Protein AF-0000000083133578 (afdb_homodimer)

Organism: Piscirickettsia salmonis (NCBI:txid1238)

Radius of gyration: 20.46 Å; Cα contacts (8 Å, |Δi|>4): 490; chains: 2; bounding box: 45×65×44 Å

Secondary structure (DSSP, 8-state):
---S-SEEEEE--TTSS-HHHHHHHHHHHHHHHHHTT-EEEEEEEEPPSHHHHS----HHHHHHHHHHHHHHHHHHHHHHT--GGGEEEEES-HHHHHHHHHHHTT-SEEEEE---SSTT----HHHHHHHHH-SSEEEEE-TT--/---S-SEEEEE--TTSS-HHHHHHHHHHHHHHHHHTT-EEEEEEEEPPSHHHHS----HHHHHHHHHHHHHHHHHHHHHHT--GGGEEEEES-HHHHHHHHHHHTT-SEEEEE---SSTT----HHHHHHHHH-SSEEEEE-TT--

Solvent-accessible surface area (backbone atoms only — not comparable to full-atom values): 15724 Å² total; per-residue (Å²): 124,84,53,92,38,63,23,30,32,34,52,49,66,82,83,47,85,58,52,66,60,51,48,52,47,48,49,53,51,43,54,51,16,56,75,36,72,21,46,59,33,41,35,34,57,46,64,63,62,26,77,73,73,75,44,82,55,54,64,66,57,48,52,48,50,54,50,52,49,50,55,54,49,49,52,50,28,60,75,68,69,49,57,69,92,36,50,45,78,44,80,42,52,53,51,58,47,55,43,52,48,36,58,74,72,57,38,44,30,40,36,36,73,35,44,41,73,43,93,76,34,52,58,50,71,49,60,51,48,33,65,32,63,40,82,32,26,33,33,36,38,45,38,62,85,116,123,85,53,93,38,62,22,29,33,35,55,50,67,82,83,47,85,58,53,64,60,51,49,53,47,47,48,53,51,44,53,51,16,54,75,37,71,21,46,60,33,42,35,34,56,47,62,62,63,25,79,73,70,76,45,82,54,54,63,66,57,48,51,48,50,52,50,51,50,48,54,53,47,49,52,50,28,59,75,67,67,49,55,69,92,36,51,44,78,45,80,42,52,52,50,57,45,54,42,52,49,35,57,74,71,56,39,44,31,40,36,36,74,36,44,40,72,43,92,77,34,52,57,50,71,49,59,51,48,33,64,31,63,40,83,32,26,34,32,37,36,43,39,63,87,115

Foldseek 3Di:
DQQPWAEEEEEAEPVDPPLVLRLVQLLVSVVVCVVSVHHYAYEYEAEFPCVPPVDDGPPVVSVVSQVVVVVSQVVSCVVNVPDPVRYYYYYDDLLPCVQVVCVVVVGQEYEYEACCPPPVRDGDPSLVSCCVPHPHHYHYDDGPPD/DQQPWAEEEEEAEPVDPPLVLRLVQLLVSVVVCVVSVHHYAYEYEAEFPCVPPVDDGPPVVSVVSQVVVVVSQVVSCVVNVPDPVRYDYYYDDLLPVVQVVCVVVVGQEYEYEACCPPPVRDGDPSVVSCCVPHPHHYHYDDGPPD

InterPro domains:
  IPR006015 Universal stress protein A family [PIRSF006276] (4-142)
  IPR006016 UspA [PF00582] (5-141)
  IPR01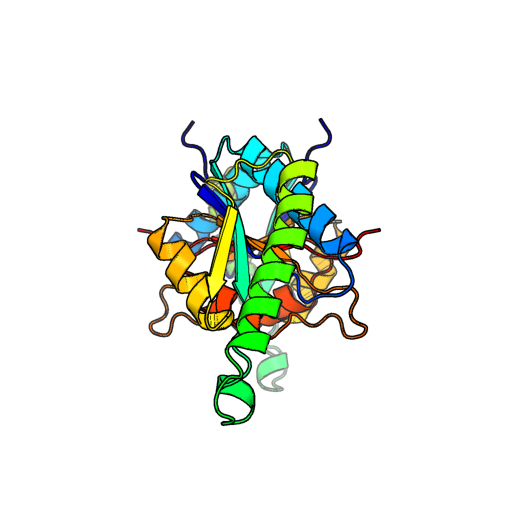4729 Rossmann-like alpha/beta/alpha sandwich fold [G3DSA:3.40.50.620] (4-143)

Sequence (292 aa):
MATKYQHVMFATDLNNKNSNIGIEAAQEAQDLANLFSAKFSLLHVVQPIASAYGYIGDYGLEKQLVQEAQIQMEKISKELNVNEENTYIIEGQPKEDIINFSKEVNVDLLVLQGHRHHFLGILGSTANTVINKAECDVMVLATGKKMATKYQHVMFATDLNNKNSNIGIEAAQEAQDLANLFSAKFSLLHVVQPIASAYGYIGDYGLEKQLVQEAQIQMEKISKELNVNEENTYIIEGQPKEDIINFSKEVNVDLLVLQGHRHHFLGILGSTANTVINKAECDVMVLATGKK

Structure (mmCIF, N/CA/C/O backbone):
data_AF-0000000083133578-model_v1
#
loop_
_entity.id
_entity.type
_entity.pdbx_description
1 polymer 'Universal stress protein'
#
loop_
_atom_site.group_PDB
_atom_site.id
_atom_site.type_symbol
_atom_site.label_atom_id
_atom_site.label_alt_id
_atom_site.label_comp_id
_atom_site.label_asym_id
_atom_site.label_entity_id
_atom_site.label_seq_id
_atom_site.pdbx_PDB_ins_code
_atom_site.Cartn_x
_atom_site.Cartn_y
_atom_site.Cartn_z
_atom_site.occupancy
_atom_site.B_iso_or_equiv
_atom_site.auth_seq_id
_atom_site.auth_comp_id
_atom_site.auth_asym_id
_atom_site.auth_atom_id
_atom_site.pdbx_PDB_model_num
ATOM 1 N N . MET A 1 1 ? -13.289 8.875 -17.875 1 37.06 1 MET A N 1
ATOM 2 C CA . MET A 1 1 ? -12.594 9.227 -16.641 1 37.06 1 MET A CA 1
ATOM 3 C C . MET A 1 1 ? -11.398 8.297 -16.406 1 37.06 1 MET A C 1
ATOM 5 O O . MET A 1 1 ? -11.539 7.074 -16.469 1 37.06 1 MET A O 1
ATOM 9 N N . ALA A 1 2 ? -10.305 8.695 -16.812 1 47.69 2 ALA A N 1
ATOM 10 C CA . ALA A 1 2 ? -9.133 7.816 -16.828 1 47.69 2 ALA A CA 1
ATOM 11 C C . ALA A 1 2 ? -9.023 7.047 -15.516 1 47.69 2 ALA A C 1
ATOM 13 O O . ALA A 1 2 ? -9.156 7.621 -14.43 1 47.69 2 ALA A O 1
ATOM 14 N N . THR A 1 3 ? -9.375 5.719 -15.625 1 62.28 3 THR A N 1
ATOM 15 C CA . THR A 1 3 ? -9.344 4.891 -14.422 1 62.28 3 THR A CA 1
ATOM 16 C C . THR A 1 3 ? -7.945 4.887 -13.812 1 62.28 3 THR A C 1
ATOM 18 O O . THR A 1 3 ? -6.949 5.027 -14.523 1 62.28 3 THR A O 1
ATOM 21 N N . LYS A 1 4 ? -7.906 5.105 -12.516 1 78.12 4 LYS A N 1
ATOM 22 C CA . LYS A 1 4 ? -6.613 5.258 -11.852 1 78.12 4 LYS A CA 1
ATOM 23 C C . LYS A 1 4 ? -5.703 4.066 -12.141 1 78.12 4 LYS A C 1
ATOM 25 O O . LYS A 1 4 ? -4.535 4.242 -12.492 1 78.12 4 LYS A O 1
ATOM 30 N N . TYR A 1 5 ? -6.352 2.822 -12.25 1 94.12 5 TYR A N 1
ATOM 31 C CA . TYR A 1 5 ? -5.562 1.61 -12.445 1 94.12 5 TYR A CA 1
ATOM 32 C C . TYR A 1 5 ? -6.109 0.784 -13.602 1 94.12 5 TYR A C 1
ATOM 34 O O . TYR A 1 5 ? -7.328 0.667 -13.773 1 94.12 5 TYR A O 1
ATOM 42 N N . GLN A 1 6 ? -5.223 0.202 -14.445 1 96.88 6 GLN A N 1
ATOM 43 C CA . GLN A 1 6 ? -5.602 -0.611 -15.602 1 96.88 6 GLN A CA 1
ATOM 44 C C . GLN A 1 6 ? -5.398 -2.098 -15.312 1 96.88 6 GLN A C 1
ATOM 46 O O . GLN A 1 6 ? -6.102 -2.943 -15.867 1 96.88 6 GLN A O 1
ATOM 51 N N . HIS A 1 7 ? -4.461 -2.398 -14.531 1 98.19 7 HIS A N 1
ATOM 52 C CA . HIS A 1 7 ? -4.141 -3.783 -14.203 1 98.19 7 HIS A CA 1
ATOM 53 C C . HIS A 1 7 ? -3.785 -3.934 -12.727 1 98.19 7 HIS A C 1
ATOM 55 O O . HIS A 1 7 ? -2.736 -3.459 -12.281 1 98.19 7 HIS A O 1
ATOM 61 N N . VAL A 1 8 ? -4.668 -4.598 -11.969 1 98.06 8 VAL A N 1
ATOM 62 C CA . VAL A 1 8 ? -4.477 -4.906 -10.555 1 98.06 8 VAL A CA 1
ATOM 63 C C . VAL A 1 8 ? -4.082 -6.371 -10.391 1 98.06 8 VAL A C 1
ATOM 65 O O . VAL A 1 8 ? -4.715 -7.258 -10.969 1 98.06 8 VAL A O 1
ATOM 68 N N . MET A 1 9 ? -3.035 -6.605 -9.648 1 98.62 9 MET A N 1
ATOM 69 C CA . MET A 1 9 ? -2.588 -7.973 -9.406 1 98.62 9 MET A CA 1
ATOM 70 C C . MET A 1 9 ? -2.494 -8.258 -7.914 1 98.62 9 MET A C 1
ATOM 72 O O . MET A 1 9 ? -1.998 -7.43 -7.148 1 98.62 9 MET A O 1
ATOM 76 N N . PHE A 1 10 ? -3.066 -9.328 -7.551 1 97.38 10 PHE A N 1
ATOM 77 C CA . PHE A 1 10 ? -2.9 -9.828 -6.191 1 97.38 10 PHE A CA 1
ATOM 78 C C . PHE A 1 10 ? -1.854 -10.938 -6.148 1 97.38 10 PHE A C 1
ATOM 80 O O . PHE A 1 10 ? -2.014 -11.977 -6.789 1 97.38 10 PHE A O 1
ATOM 87 N N . ALA A 1 11 ? -0.771 -10.656 -5.441 1 96.19 11 ALA A N 1
ATOM 88 C CA . ALA A 1 11 ? 0.239 -11.688 -5.215 1 96.19 11 ALA A CA 1
ATOM 89 C C . ALA A 1 11 ? -0.091 -12.516 -3.977 1 96.19 11 ALA A C 1
ATOM 91 O O . ALA A 1 11 ? 0.059 -12.039 -2.848 1 96.19 11 ALA A O 1
ATOM 92 N N . THR A 1 12 ? -0.451 -13.758 -4.176 1 89.62 12 THR A N 1
ATOM 93 C CA . THR A 1 12 ? -0.925 -14.633 -3.104 1 89.62 12 THR A CA 1
ATOM 94 C C . THR A 1 12 ? 0.192 -15.547 -2.619 1 89.62 12 THR A C 1
ATOM 96 O O . THR A 1 12 ? 1.086 -15.906 -3.389 1 89.62 12 THR A O 1
ATOM 99 N N . ASP A 1 13 ? 0.099 -15.812 -1.376 1 87.12 13 ASP A N 1
ATOM 100 C CA . ASP A 1 13 ? 0.964 -16.844 -0.806 1 87.12 13 ASP A CA 1
ATOM 101 C C . ASP A 1 13 ? 0.169 -18.094 -0.458 1 87.12 13 ASP A C 1
ATOM 103 O O . ASP A 1 13 ? -0.526 -18.141 0.559 1 87.12 13 ASP A O 1
ATOM 107 N N . LEU A 1 14 ? 0.319 -19.078 -1.232 1 86.06 14 LEU A N 1
ATOM 108 C CA . LEU A 1 14 ? -0.47 -20.297 -1.075 1 86.06 14 LEU A CA 1
ATOM 109 C C . LEU A 1 14 ? 0.182 -21.234 -0.073 1 86.06 14 LEU A C 1
ATOM 111 O O . LEU A 1 14 ? -0.406 -22.25 0.3 1 86.06 14 LEU A O 1
ATOM 115 N N . ASN A 1 15 ? 1.397 -20.812 0.29 1 75.12 15 ASN A N 1
ATOM 116 C CA . ASN A 1 15 ? 2.051 -21.641 1.301 1 75.12 15 ASN A CA 1
ATOM 117 C C . ASN A 1 15 ? 1.461 -21.391 2.688 1 75.12 15 ASN A C 1
ATOM 119 O O . ASN A 1 15 ? 1.693 -22.188 3.609 1 75.12 15 ASN A O 1
ATOM 123 N N . ASN A 1 16 ? 0.828 -20.25 2.74 1 63.41 16 ASN A N 1
ATOM 124 C CA . ASN A 1 16 ? 0.231 -19.922 4.031 1 63.41 16 ASN A CA 1
ATOM 125 C C . ASN A 1 16 ? -1.032 -20.734 4.289 1 63.41 16 ASN A C 1
ATOM 127 O O . ASN A 1 16 ? -1.873 -20.891 3.4 1 63.41 16 ASN A O 1
ATOM 131 N N . LYS A 1 17 ? -0.974 -21.5 5.449 1 59.5 17 LYS A N 1
ATOM 132 C CA . LYS A 1 17 ? -1.991 -22.5 5.793 1 59.5 17 LYS A CA 1
ATOM 133 C C . LYS A 1 17 ? -3.355 -21.844 5.984 1 59.5 17 LYS A C 1
ATOM 135 O O . LYS A 1 17 ? -4.379 -22.516 6.039 1 59.5 17 LYS A O 1
ATOM 140 N N . ASN A 1 18 ? -3.285 -20.5 6.18 1 62.94 18 ASN A N 1
ATOM 141 C CA . ASN A 1 18 ? -4.609 -19.922 6.367 1 62.94 18 ASN A CA 1
ATOM 142 C C . ASN A 1 18 ? -5.242 -19.516 5.039 1 62.94 18 ASN A C 1
ATOM 144 O O . ASN A 1 18 ? -5.285 -18.328 4.699 1 62.94 18 ASN A O 1
ATOM 148 N N . SER A 1 19 ? -5.695 -20.453 4.266 1 63.66 19 SER A N 1
ATOM 149 C CA . SER A 1 19 ? -6.254 -20.344 2.92 1 63.66 19 SER A CA 1
ATOM 150 C C . SER A 1 19 ? -7.426 -19.359 2.887 1 63.66 19 SER A C 1
ATOM 152 O O . SER A 1 19 ? -7.555 -18.562 1.951 1 63.66 19 SER A O 1
ATOM 154 N N . ASN A 1 20 ? -8.172 -19.344 3.996 1 71.62 20 ASN A N 1
ATOM 155 C CA . ASN A 1 20 ? -9.359 -18.484 4 1 71.62 20 ASN A CA 1
ATOM 156 C C . ASN A 1 20 ? -8.984 -17 3.996 1 71.62 20 ASN A C 1
ATOM 158 O O . ASN A 1 20 ? -9.617 -16.203 3.303 1 71.62 20 ASN A O 1
ATOM 162 N N . ILE A 1 21 ? -7.949 -16.719 4.664 1 71.19 21 ILE A N 1
ATOM 163 C CA . ILE A 1 21 ? -7.492 -15.344 4.723 1 71.19 21 ILE A CA 1
ATOM 164 C C . ILE A 1 21 ? -7 -14.906 3.344 1 71.19 21 ILE A C 1
ATOM 166 O O . ILE A 1 21 ? -7.262 -13.773 2.914 1 71.19 21 ILE A O 1
ATOM 170 N N . GLY A 1 22 ? -6.434 -15.836 2.686 1 81.81 22 GLY A N 1
ATOM 171 C CA . GLY A 1 22 ? -5.941 -15.555 1.348 1 81.81 22 GLY A CA 1
ATOM 172 C C . GLY A 1 22 ? -7.051 -15.297 0.345 1 81.81 22 GLY A C 1
ATOM 173 O O . GLY A 1 22 ? -6.961 -14.383 -0.472 1 81.81 22 GLY A O 1
ATOM 174 N N . ILE A 1 23 ? -8.109 -16.078 0.511 1 87.5 23 ILE A N 1
ATOM 175 C CA . ILE A 1 2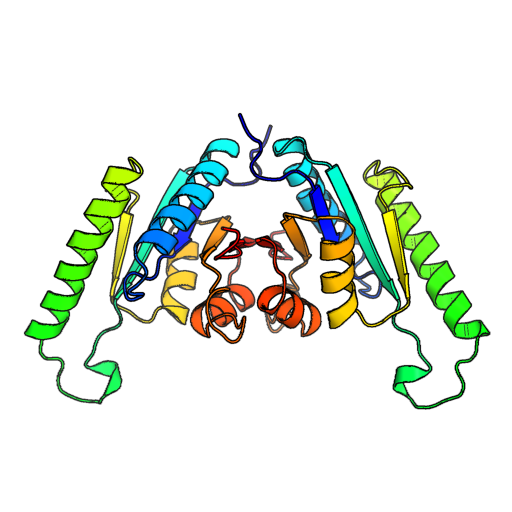3 ? -9.227 -15.938 -0.416 1 87.5 23 ILE A CA 1
ATOM 176 C C . ILE A 1 23 ? -9.953 -14.617 -0.161 1 87.5 23 ILE A C 1
ATOM 178 O O . ILE A 1 23 ? -10.312 -13.914 -1.104 1 87.5 23 ILE A O 1
ATOM 182 N N . GLU A 1 24 ? -10.148 -14.312 1.061 1 87.75 24 GLU A N 1
ATOM 183 C CA . GLU A 1 24 ? -10.797 -13.055 1.412 1 87.75 24 GLU A CA 1
ATOM 184 C C . GLU A 1 24 ? -10 -11.859 0.9 1 87.75 24 GLU A C 1
ATOM 186 O O . GLU A 1 24 ? -10.57 -10.906 0.37 1 87.75 24 GLU A O 1
ATOM 191 N N . ALA A 1 25 ? -8.727 -11.953 1.132 1 90.31 25 ALA A N 1
ATOM 192 C CA . ALA A 1 25 ? -7.859 -10.883 0.649 1 90.31 25 ALA A CA 1
ATOM 193 C C . ALA A 1 25 ? -7.914 -10.773 -0.873 1 90.31 25 ALA A C 1
ATOM 195 O O . ALA A 1 25 ? -7.965 -9.672 -1.422 1 90.31 25 ALA A O 1
ATOM 196 N N . ALA A 1 26 ? -7.93 -11.883 -1.523 1 93.12 26 ALA A N 1
ATOM 197 C CA . ALA A 1 26 ? -8.023 -11.898 -2.98 1 93.12 26 ALA A CA 1
ATOM 198 C C . ALA A 1 26 ? -9.352 -11.289 -3.447 1 93.12 26 ALA A C 1
ATOM 200 O O . ALA A 1 26 ? -9.391 -10.555 -4.434 1 93.12 26 ALA A O 1
ATOM 201 N N . GLN A 1 27 ? -10.359 -11.602 -2.738 1 93.62 27 GLN A N 1
ATOM 202 C CA . GLN A 1 27 ? -11.664 -11.031 -3.066 1 93.62 27 GLN A CA 1
ATOM 203 C C . GLN A 1 27 ? -11.656 -9.516 -2.914 1 93.62 27 GLN A C 1
ATOM 205 O O . GLN A 1 27 ? -12.195 -8.797 -3.762 1 93.62 27 GLN A O 1
ATOM 210 N N . GLU A 1 28 ? -11.086 -9.102 -1.865 1 92.25 28 GLU A N 1
ATOM 211 C CA . GLU A 1 28 ? -10.984 -7.656 -1.662 1 92.25 28 GLU A CA 1
ATOM 212 C C . GLU A 1 28 ? -10.211 -6.996 -2.803 1 92.25 28 GLU A C 1
ATOM 214 O O . GLU A 1 28 ? -10.617 -5.941 -3.297 1 92.25 28 GLU A O 1
ATOM 219 N N . ALA A 1 29 ? -9.172 -7.578 -3.176 1 94.81 29 ALA A N 1
ATOM 220 C CA . ALA A 1 29 ? -8.367 -7.062 -4.281 1 94.81 29 ALA A CA 1
ATOM 221 C C . ALA A 1 29 ? -9.164 -7.047 -5.582 1 94.81 29 ALA A C 1
ATOM 223 O O . ALA A 1 29 ? -9.086 -6.094 -6.359 1 94.81 29 ALA A O 1
ATOM 224 N N . GLN A 1 30 ? -9.922 -8.062 -5.781 1 96.12 30 GLN A N 1
ATOM 225 C CA . GLN A 1 30 ? -10.742 -8.133 -6.984 1 96.12 30 GLN A CA 1
ATOM 226 C C . GLN A 1 30 ? -11.82 -7.051 -6.973 1 96.12 30 GLN A C 1
ATOM 228 O O . GLN A 1 30 ? -12.094 -6.43 -8 1 96.12 30 GLN A O 1
ATOM 233 N N . ASP A 1 31 ? -12.422 -6.902 -5.848 1 93.94 31 ASP A N 1
ATOM 234 C CA . ASP A 1 31 ? -13.43 -5.855 -5.723 1 93.94 31 ASP A CA 1
ATOM 235 C C . ASP A 1 31 ? -12.844 -4.488 -6.07 1 93.94 31 ASP A C 1
ATOM 237 O O . ASP A 1 31 ? -13.5 -3.676 -6.727 1 93.94 31 ASP A O 1
ATOM 241 N N . LEU A 1 32 ? -11.664 -4.266 -5.672 1 93.5 32 LEU A N 1
ATOM 242 C CA . LEU A 1 32 ? -10.961 -3.031 -6 1 93.5 32 LEU A CA 1
ATOM 243 C C . LEU A 1 32 ? -10.75 -2.91 -7.508 1 93.5 32 LEU A C 1
ATOM 245 O O . LEU A 1 32 ? -11.023 -1.86 -8.094 1 93.5 32 LEU A O 1
ATOM 249 N N . ALA A 1 33 ? -10.289 -3.945 -8.094 1 95.12 33 ALA A N 1
ATOM 250 C CA . ALA A 1 33 ? -10.078 -3.955 -9.539 1 95.12 33 ALA A CA 1
ATOM 251 C C . ALA A 1 33 ? -11.375 -3.654 -10.281 1 95.12 33 ALA A C 1
ATOM 253 O O . ALA A 1 33 ? -11.375 -2.91 -11.266 1 95.12 33 ALA A O 1
ATOM 254 N N . ASN A 1 34 ? -12.43 -4.195 -9.797 1 93.88 34 ASN A N 1
ATOM 255 C CA . ASN A 1 34 ? -13.727 -3.965 -10.414 1 93.88 34 ASN A CA 1
ATOM 256 C C . ASN A 1 34 ? -14.141 -2.498 -10.328 1 93.88 34 ASN A C 1
ATOM 258 O O . ASN A 1 34 ? -14.688 -1.948 -11.281 1 93.88 34 ASN A O 1
ATOM 262 N N . LEU A 1 35 ? -13.875 -1.963 -9.242 1 90.5 35 LEU A N 1
ATOM 263 C CA . LEU A 1 35 ? -14.195 -0.551 -9.062 1 90.5 35 LEU A CA 1
ATOM 264 C C . LEU A 1 35 ? -13.453 0.31 -10.078 1 90.5 35 LEU A C 1
ATOM 266 O O . LEU A 1 35 ? -13.977 1.324 -10.539 1 90.5 35 LEU A O 1
ATOM 270 N N . PHE A 1 36 ? -12.234 -0.151 -10.43 1 92.5 36 PHE A N 1
ATOM 271 C CA . PHE A 1 36 ? -11.406 0.594 -11.367 1 92.5 36 PHE A CA 1
ATOM 272 C C . PHE A 1 36 ? -11.68 0.147 -12.797 1 92.5 36 PHE A C 1
ATOM 274 O O . PHE A 1 36 ? -11.07 0.661 -13.742 1 92.5 36 PHE A O 1
ATOM 281 N N . SER A 1 37 ? -12.586 -0.818 -12.898 1 94.38 37 SER A N 1
ATOM 282 C CA . SE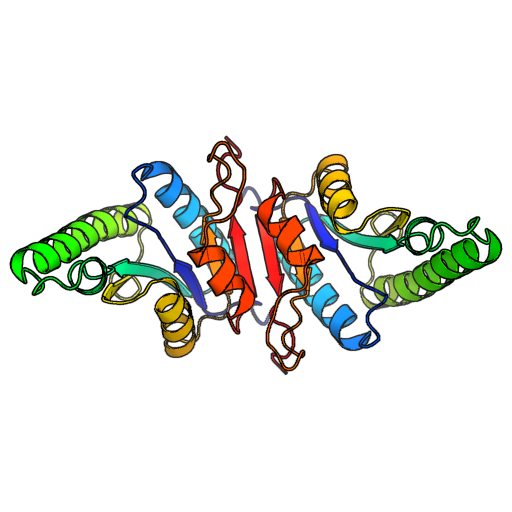R A 1 37 ? -12.766 -1.458 -14.203 1 94.38 37 SER A CA 1
ATOM 283 C C . SER A 1 37 ? -11.438 -1.937 -14.773 1 94.38 37 SER A C 1
ATOM 285 O O . SER A 1 37 ? -11.18 -1.791 -15.969 1 94.38 37 SER A O 1
ATOM 287 N N . ALA A 1 38 ? -10.625 -2.395 -13.898 1 96.56 38 ALA A N 1
ATOM 288 C CA . ALA A 1 38 ? -9.281 -2.838 -14.25 1 96.56 38 ALA A CA 1
ATOM 289 C C . ALA A 1 38 ? -9.242 -4.348 -14.469 1 96.56 38 ALA A C 1
ATOM 291 O O . ALA A 1 38 ? -10.078 -5.082 -13.938 1 96.56 38 ALA A O 1
ATOM 292 N N . LYS A 1 39 ? -8.258 -4.734 -15.273 1 97.81 39 LYS A N 1
ATOM 293 C CA . LYS A 1 39 ? -7.902 -6.152 -15.312 1 97.81 39 LYS A CA 1
ATOM 294 C C . LYS A 1 39 ? -7.445 -6.641 -13.938 1 97.81 39 LYS A C 1
ATOM 296 O O . LYS A 1 39 ? -6.719 -5.938 -13.234 1 97.81 39 LYS A O 1
ATOM 301 N N . PHE A 1 40 ? -7.969 -7.805 -13.562 1 98 40 PHE A N 1
ATOM 302 C CA . PHE A 1 40 ? -7.551 -8.398 -12.297 1 98 40 PHE A CA 1
ATOM 303 C C . PHE A 1 40 ? -6.797 -9.703 -12.539 1 98 40 PHE A C 1
ATOM 305 O O . PHE A 1 40 ? -7.258 -10.562 -13.289 1 98 40 PHE A O 1
ATOM 312 N N . SER A 1 41 ? -5.605 -9.859 -11.844 1 98.62 41 SER A N 1
ATOM 313 C CA . SER A 1 41 ? -4.805 -11.07 -11.977 1 98.62 41 SER A CA 1
ATOM 314 C C . SER A 1 41 ? -4.379 -11.609 -10.609 1 98.62 41 SER A C 1
ATOM 316 O O . SER A 1 41 ? -4.289 -10.852 -9.641 1 98.62 41 SER A O 1
ATOM 318 N N . LEU A 1 42 ? -4.148 -12.891 -10.586 1 98.06 42 LEU A N 1
ATOM 319 C CA . LEU A 1 42 ? -3.59 -13.594 -9.438 1 98.06 42 LEU A CA 1
ATOM 320 C C . LEU A 1 42 ? -2.186 -14.102 -9.742 1 98.06 42 LEU A C 1
ATOM 322 O O . LEU A 1 42 ? -1.927 -14.602 -10.836 1 98.06 42 LEU A O 1
ATOM 326 N N . LEU A 1 43 ? -1.314 -13.969 -8.758 1 97.94 43 LEU A N 1
ATOM 327 C CA . LEU A 1 43 ? 0.039 -14.492 -8.922 1 97.94 43 LEU A CA 1
ATOM 328 C C . LEU A 1 43 ? 0.475 -15.273 -7.688 1 97.94 43 LEU A C 1
ATOM 330 O O . LEU A 1 43 ? 0.243 -14.836 -6.559 1 97.94 43 LEU A O 1
ATOM 334 N N . HIS A 1 44 ? 0.991 -16.391 -7.91 1 96.69 44 HIS A N 1
ATOM 335 C CA . HIS A 1 44 ? 1.748 -17.125 -6.902 1 96.69 44 HIS A CA 1
ATOM 336 C C . HIS A 1 44 ? 3.117 -17.547 -7.434 1 96.69 44 HIS A C 1
ATOM 338 O O . HIS A 1 44 ? 3.238 -17.969 -8.586 1 96.69 44 HIS A O 1
ATOM 344 N N . VAL A 1 45 ? 4.129 -17.422 -6.621 1 96 45 VAL A N 1
ATOM 345 C CA . VAL A 1 45 ? 5.484 -17.828 -6.965 1 96 45 VAL A CA 1
ATOM 346 C C . VAL A 1 45 ? 5.871 -19.062 -6.148 1 96 45 VAL A C 1
ATOM 348 O O . VAL A 1 45 ? 5.84 -19.031 -4.914 1 96 45 VAL A O 1
ATOM 351 N N . VAL A 1 46 ? 6.184 -20.156 -6.793 1 93.62 46 VAL A N 1
ATOM 352 C CA . VAL A 1 46 ? 6.664 -21.375 -6.148 1 93.62 46 VAL A CA 1
ATOM 353 C C . VAL A 1 46 ? 8.188 -21.312 -6 1 93.62 46 VAL A C 1
ATOM 355 O O . VAL A 1 46 ? 8.906 -21.234 -6.992 1 93.62 46 VAL A O 1
ATOM 358 N N . GLN A 1 47 ? 8.594 -21.328 -4.801 1 88.44 47 GLN A N 1
ATOM 359 C CA . GLN A 1 47 ? 10.023 -21.312 -4.539 1 88.44 47 GLN A CA 1
ATOM 360 C C . GLN A 1 47 ? 10.617 -22.719 -4.621 1 88.44 47 GLN A C 1
ATOM 362 O O . GLN A 1 47 ? 10.195 -23.609 -3.891 1 88.44 47 GLN A O 1
ATOM 367 N N . PRO A 1 48 ? 11.57 -22.969 -5.488 1 81.25 48 PRO A N 1
ATOM 368 C CA . PRO A 1 48 ? 12.18 -24.297 -5.625 1 81.25 48 PRO A CA 1
ATOM 369 C C . PRO A 1 48 ? 12.945 -24.734 -4.375 1 81.25 48 PRO A C 1
ATOM 371 O O . PRO A 1 48 ? 13.484 -23.891 -3.656 1 81.25 48 PRO A O 1
ATOM 374 N N . ILE A 1 49 ? 12.859 -26.047 -3.938 1 70.62 49 ILE A N 1
ATOM 375 C CA . ILE A 1 49 ? 13.516 -26.641 -2.771 1 70.62 49 ILE A CA 1
ATOM 376 C C . ILE A 1 49 ? 15.031 -26.578 -2.943 1 70.62 49 ILE A C 1
ATOM 378 O O . ILE A 1 49 ? 15.758 -26.375 -1.971 1 70.62 49 ILE A O 1
ATOM 382 N N . ALA A 1 50 ? 15.492 -27.031 -4.176 1 60.16 50 ALA A N 1
ATOM 383 C CA . ALA A 1 50 ? 16.938 -27.172 -4.316 1 60.16 50 ALA A CA 1
ATOM 384 C C . ALA A 1 50 ? 17.656 -25.906 -3.85 1 60.16 50 ALA A C 1
ATOM 386 O O . ALA A 1 50 ? 18.766 -25.969 -3.314 1 60.16 50 ALA A O 1
ATOM 387 N N . SER A 1 51 ? 17.156 -24.891 -4.195 1 52.41 51 SER A N 1
ATOM 388 C CA . SER A 1 51 ? 17.891 -23.656 -3.898 1 52.41 51 SER A CA 1
ATOM 389 C C . SER A 1 51 ? 18 -23.438 -2.395 1 52.41 51 SER A C 1
ATOM 391 O O . SER A 1 51 ? 18.812 -22.609 -1.945 1 52.41 51 SER A O 1
ATOM 393 N N . ALA A 1 52 ? 17.109 -24.016 -1.621 1 47.78 52 ALA A N 1
ATOM 394 C CA . ALA A 1 52 ? 17.188 -23.703 -0.195 1 47.78 52 ALA A CA 1
ATOM 395 C C . ALA A 1 52 ? 18.344 -24.469 0.468 1 47.78 52 ALA A C 1
ATOM 397 O O . ALA A 1 52 ? 19.031 -23.922 1.341 1 47.78 52 ALA A O 1
ATOM 398 N N . TYR A 1 53 ? 18.484 -25.891 0.284 1 50.28 53 TYR A N 1
ATOM 399 C CA . TYR A 1 53 ? 19.484 -26.672 0.997 1 50.28 53 TYR A CA 1
ATOM 400 C C . TYR A 1 53 ? 20.547 -27.203 0.041 1 50.28 53 TYR A C 1
ATOM 402 O O . TYR A 1 53 ? 21.281 -28.141 0.365 1 50.28 53 TYR A O 1
ATOM 410 N N . GLY A 1 54 ? 20.875 -26.516 -1.102 1 50.78 54 GLY A N 1
ATOM 411 C CA . GLY A 1 54 ? 21.969 -27 -1.925 1 50.78 54 GLY A CA 1
ATOM 412 C C . GLY A 1 54 ? 21.703 -28.359 -2.535 1 50.78 54 GLY A C 1
ATOM 413 O O . GLY A 1 54 ? 22.625 -29.016 -3.035 1 50.78 54 GLY A O 1
ATOM 414 N N . TYR A 1 55 ? 20.688 -29.125 -2.098 1 52.66 55 TYR A N 1
ATOM 415 C CA . TYR A 1 55 ? 20.531 -30.5 -2.551 1 52.66 55 TYR A CA 1
ATOM 416 C C . TYR A 1 55 ? 19.953 -30.547 -3.959 1 52.66 55 TYR A C 1
ATOM 418 O O . TYR A 1 55 ? 19.25 -29.625 -4.383 1 52.66 55 TYR A O 1
ATOM 426 N N . ILE A 1 56 ? 20.484 -31.359 -4.82 1 52.28 56 ILE A N 1
ATOM 427 C CA . ILE A 1 56 ? 20 -31.766 -6.137 1 52.28 56 ILE A CA 1
ATOM 428 C C . ILE A 1 56 ? 18.484 -31.859 -6.129 1 52.28 56 ILE A C 1
ATOM 430 O O . ILE A 1 56 ? 17.906 -32.594 -5.324 1 52.28 56 ILE A O 1
ATOM 434 N N . GLY A 1 57 ? 17.812 -30.891 -6.543 1 55.44 57 GLY A N 1
ATOM 435 C CA . GLY A 1 57 ? 16.375 -30.688 -6.602 1 55.44 57 GLY A CA 1
ATOM 436 C C . GLY A 1 57 ? 15.617 -31.922 -7.02 1 55.44 57 GLY A C 1
ATOM 437 O O . GLY A 1 57 ? 16.016 -32.625 -7.961 1 55.44 57 GLY A O 1
ATOM 438 N N . ASP A 1 58 ? 15.109 -32.625 -6.027 1 61.72 58 ASP A N 1
ATOM 439 C CA . ASP A 1 58 ? 14.219 -33.719 -6.402 1 61.72 58 ASP A CA 1
ATOM 440 C C . ASP A 1 58 ? 13.102 -33.219 -7.32 1 61.72 58 ASP A C 1
ATOM 442 O O . ASP A 1 58 ? 12.195 -32.5 -6.879 1 61.72 58 ASP A O 1
ATOM 446 N N . TYR A 1 59 ? 13.344 -33.281 -8.625 1 66.56 59 TYR A N 1
ATOM 447 C CA . TYR A 1 59 ? 12.391 -32.938 -9.68 1 66.56 59 TYR A CA 1
ATOM 448 C C . TYR A 1 59 ? 10.977 -33.375 -9.289 1 66.56 59 TYR A C 1
ATOM 450 O O . TYR A 1 59 ? 10.008 -32.656 -9.57 1 66.56 59 TYR A O 1
ATOM 458 N N . GLY A 1 60 ? 11.016 -34.469 -8.539 1 74.81 60 GLY A N 1
ATOM 459 C CA . GLY A 1 60 ? 9.711 -34.969 -8.125 1 74.81 60 GLY A CA 1
ATOM 460 C C . GLY A 1 60 ? 9.039 -34.062 -7.094 1 74.81 60 GLY A C 1
ATOM 461 O O . GLY A 1 60 ? 7.844 -33.781 -7.191 1 74.81 60 GLY A O 1
ATOM 462 N N . LEU A 1 61 ? 9.805 -33.531 -6.25 1 80.81 61 LEU A N 1
ATOM 463 C CA . LEU A 1 61 ? 9.25 -32.719 -5.184 1 80.81 61 LEU A CA 1
ATOM 464 C C . LEU A 1 61 ? 8.812 -31.359 -5.727 1 80.81 61 LEU A C 1
ATOM 466 O O . LEU A 1 61 ? 7.758 -30.844 -5.348 1 80.81 61 LEU A O 1
ATOM 470 N N . GLU A 1 62 ? 9.594 -30.859 -6.629 1 82.25 62 GLU A N 1
ATOM 471 C CA . GLU A 1 62 ? 9.242 -29.578 -7.234 1 82.25 62 GLU A CA 1
ATOM 472 C C . GLU A 1 62 ? 7.957 -29.672 -8.047 1 82.25 62 GLU A C 1
ATOM 474 O O . GLU A 1 62 ? 7.105 -28.781 -7.984 1 82.25 62 GLU A O 1
ATOM 479 N N . LYS A 1 63 ? 7.91 -30.734 -8.766 1 86.81 63 LYS A N 1
ATOM 480 C CA . LYS A 1 63 ? 6.695 -30.969 -9.547 1 86.81 63 LYS A CA 1
ATOM 481 C C . LYS A 1 63 ? 5.473 -31.078 -8.633 1 86.81 63 LYS A C 1
ATOM 483 O O . LYS A 1 63 ? 4.395 -30.578 -8.969 1 86.81 63 LYS A O 1
ATOM 488 N N . GLN A 1 64 ? 5.727 -31.672 -7.559 1 88.69 64 GLN A N 1
ATOM 489 C CA . GLN A 1 64 ? 4.637 -31.828 -6.598 1 88.69 64 GLN A CA 1
ATOM 490 C C . GLN A 1 64 ? 4.211 -30.469 -6.031 1 88.69 64 GLN A C 1
ATOM 492 O O . GLN A 1 64 ? 3.02 -30.219 -5.852 1 88.69 64 GLN A O 1
ATOM 497 N N . LEU A 1 65 ? 5.141 -29.656 -5.781 1 88.44 65 LEU A N 1
ATOM 498 C CA . LEU A 1 65 ? 4.836 -28.344 -5.242 1 88.44 65 LEU A CA 1
ATOM 499 C C . LEU A 1 65 ? 4.051 -27.5 -6.246 1 88.44 65 LEU A C 1
ATOM 501 O O . LEU A 1 65 ? 3.09 -26.828 -5.879 1 88.44 65 LEU A O 1
ATOM 505 N N . VAL A 1 66 ? 4.453 -27.562 -7.457 1 92.06 66 VAL A N 1
ATOM 506 C CA . VAL A 1 66 ? 3.775 -26.828 -8.516 1 92.06 66 VAL A CA 1
ATOM 507 C C . VAL A 1 66 ? 2.355 -27.359 -8.695 1 92.06 66 VAL A C 1
ATOM 509 O O . VAL A 1 66 ? 1.408 -26.578 -8.836 1 92.06 66 VAL A O 1
ATOM 512 N N . GLN A 1 67 ? 2.221 -28.641 -8.648 1 93.25 67 GLN A N 1
ATOM 513 C CA . GLN A 1 67 ? 0.904 -29.25 -8.797 1 93.25 67 GLN A CA 1
ATOM 514 C C . GLN A 1 67 ? -0.023 -28.844 -7.652 1 93.25 67 GLN A C 1
ATOM 516 O O . GLN A 1 67 ? -1.2 -28.562 -7.875 1 93.25 67 GLN A O 1
ATOM 521 N N . GLU A 1 68 ? 0.485 -28.844 -6.516 1 91.81 68 GLU A N 1
ATOM 522 C CA . GLU A 1 68 ? -0.3 -28.422 -5.359 1 91.81 68 GLU A CA 1
ATOM 523 C C . GLU A 1 68 ? -0.734 -26.969 -5.488 1 91.81 68 GLU A C 1
ATOM 525 O O . GLU A 1 68 ? -1.88 -26.625 -5.188 1 91.81 68 GLU A O 1
ATOM 530 N N . ALA A 1 69 ? 0.192 -26.141 -5.926 1 93.31 69 ALA A N 1
ATOM 531 C CA . ALA A 1 69 ? -0.123 -24.734 -6.129 1 93.31 69 ALA A CA 1
ATOM 532 C C . ALA A 1 69 ? -1.213 -24.562 -7.184 1 93.31 69 ALA A C 1
ATOM 534 O O . ALA A 1 69 ? -2.109 -23.719 -7.031 1 93.31 69 ALA A O 1
ATOM 535 N N . GLN A 1 70 ? -1.15 -25.359 -8.219 1 94.56 70 GLN A N 1
ATOM 536 C CA . GLN A 1 70 ? -2.139 -25.297 -9.289 1 94.56 70 GLN A CA 1
ATOM 537 C C . GLN A 1 70 ? -3.533 -25.641 -8.773 1 94.56 70 GLN A C 1
ATOM 539 O O . GLN A 1 70 ? -4.504 -24.953 -9.086 1 94.56 70 GLN A O 1
ATOM 544 N N . ILE A 1 71 ? -3.578 -26.609 -7.953 1 93.56 71 ILE A N 1
ATOM 545 C 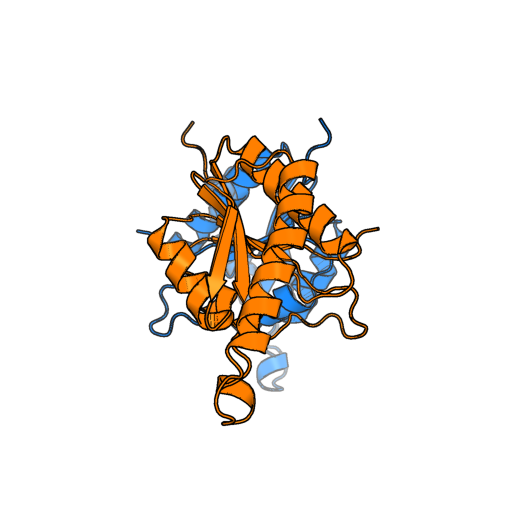CA . ILE A 1 71 ? -4.855 -27.062 -7.402 1 93.56 71 ILE A CA 1
ATOM 546 C C . ILE A 1 71 ? -5.441 -25.969 -6.516 1 93.56 71 ILE A C 1
ATOM 548 O O . ILE A 1 71 ? -6.621 -25.625 -6.637 1 93.56 71 ILE A O 1
ATOM 552 N N . GLN A 1 72 ? -4.637 -25.438 -5.684 1 92.5 72 GLN A N 1
ATOM 553 C CA . GLN A 1 72 ? -5.098 -24.391 -4.785 1 92.5 72 GLN A CA 1
ATOM 554 C C . GLN A 1 72 ? -5.516 -23.141 -5.559 1 92.5 72 GLN A C 1
ATOM 556 O O . GLN A 1 72 ? -6.547 -22.531 -5.266 1 92.5 72 GLN A O 1
ATOM 561 N N . MET A 1 73 ? -4.711 -22.75 -6.555 1 94.56 73 MET A N 1
ATOM 562 C CA . MET A 1 73 ? -5.008 -21.578 -7.355 1 94.56 73 MET A CA 1
ATOM 563 C C . MET A 1 73 ? -6.301 -21.75 -8.141 1 94.56 73 MET A C 1
ATOM 565 O O . MET A 1 73 ? -7.086 -20.812 -8.281 1 94.56 73 MET A O 1
ATOM 569 N N . GLU A 1 74 ? -6.492 -22.922 -8.609 1 93.88 74 GLU A N 1
ATOM 570 C CA . GLU A 1 74 ? -7.727 -23.219 -9.328 1 93.88 74 GLU A CA 1
ATOM 571 C C . GLU A 1 74 ? -8.945 -23.047 -8.43 1 93.88 74 GLU A C 1
ATOM 573 O O . GLU A 1 74 ? -9.969 -22.516 -8.859 1 93.88 74 GLU A O 1
ATOM 578 N N . LYS A 1 75 ? -8.844 -23.484 -7.262 1 92.25 75 LYS A N 1
ATOM 579 C CA . LYS A 1 75 ? -9.93 -23.312 -6.301 1 92.25 75 LYS A CA 1
ATOM 580 C C . LYS A 1 75 ? -10.234 -21.828 -6.074 1 92.25 75 LYS A C 1
ATOM 582 O O . LYS A 1 75 ? -11.398 -21.422 -6.109 1 92.25 75 LYS A O 1
ATOM 587 N N . ILE A 1 76 ? -9.227 -21.062 -5.859 1 92.81 76 ILE A N 1
ATOM 588 C CA . ILE A 1 76 ? -9.383 -19.625 -5.609 1 92.81 76 ILE A CA 1
ATOM 589 C C . ILE A 1 76 ? -9.977 -18.953 -6.844 1 92.81 76 ILE A C 1
ATOM 591 O O . ILE A 1 76 ? -10.906 -18.156 -6.734 1 92.81 76 ILE A O 1
ATOM 595 N N . SER A 1 77 ? -9.406 -19.266 -8 1 95.62 77 SER A N 1
ATOM 596 C CA . SER A 1 77 ? -9.844 -18.625 -9.242 1 95.62 77 SER A CA 1
ATOM 597 C C . SER A 1 77 ? -11.305 -18.953 -9.539 1 95.62 77 SER A C 1
ATOM 599 O O . SER A 1 77 ? -12.047 -18.109 -10.039 1 95.62 77 SER A O 1
ATOM 601 N N . LYS A 1 78 ? -11.711 -20.156 -9.242 1 95.25 78 LYS A N 1
ATOM 602 C CA . LYS A 1 78 ? -13.102 -20.547 -9.453 1 95.25 78 LYS A CA 1
ATOM 603 C C . LYS A 1 78 ? -14.023 -19.828 -8.484 1 95.25 78 LYS A C 1
ATOM 605 O O . LYS A 1 78 ? -15.086 -19.328 -8.883 1 95.25 78 LYS A O 1
ATOM 610 N N . GLU A 1 79 ? -13.594 -19.812 -7.285 1 94.12 79 GLU A N 1
ATOM 611 C CA . GLU A 1 79 ? -14.391 -19.141 -6.27 1 94.12 79 GLU A CA 1
ATOM 612 C C . GLU A 1 79 ? -14.586 -17.656 -6.609 1 94.12 79 GLU A C 1
ATOM 614 O O . GLU A 1 79 ? -15.664 -17.109 -6.387 1 94.12 79 GLU A O 1
ATOM 619 N N . LEU A 1 80 ? -13.609 -17.078 -7.176 1 96.19 80 LEU A N 1
ATOM 620 C CA . LEU A 1 80 ? -13.641 -15.648 -7.445 1 96.19 80 LEU A CA 1
ATOM 621 C C . LEU A 1 80 ? -14.016 -15.375 -8.898 1 96.19 80 LEU A C 1
ATOM 623 O O . LEU A 1 80 ? -14.133 -14.219 -9.312 1 96.19 80 LEU A O 1
ATOM 627 N N . ASN A 1 81 ? -14.172 -16.406 -9.672 1 97.12 81 ASN A N 1
ATOM 628 C CA . ASN A 1 81 ? -14.484 -16.297 -11.094 1 97.12 81 ASN A CA 1
ATOM 629 C C . ASN A 1 81 ? -13.414 -15.516 -11.844 1 97.12 81 ASN A C 1
ATOM 631 O O . ASN A 1 81 ? -13.734 -14.609 -12.625 1 97.12 81 ASN A O 1
ATOM 635 N N . VAL A 1 82 ? -12.188 -15.812 -11.523 1 97.62 82 VAL A N 1
ATOM 636 C CA . VAL A 1 82 ? -11.07 -15.227 -12.25 1 97.62 82 VAL A CA 1
ATOM 637 C C . VAL A 1 82 ? -10.695 -16.125 -13.43 1 97.62 82 VAL A C 1
ATOM 639 O O . VAL A 1 82 ? -10.492 -17.328 -13.258 1 97.62 82 VAL A O 1
ATOM 642 N N . ASN A 1 83 ? -10.57 -15.539 -14.57 1 96.25 83 ASN A N 1
ATOM 643 C CA . ASN A 1 83 ? -10.211 -16.297 -15.766 1 96.25 83 ASN A CA 1
ATOM 644 C C . ASN A 1 83 ? -8.828 -16.922 -15.633 1 96.25 83 ASN A C 1
ATOM 646 O O . ASN A 1 83 ? -7.91 -16.312 -15.094 1 96.25 83 ASN A O 1
ATOM 650 N N . GLU A 1 84 ? -8.664 -18.109 -16.219 1 94.25 84 GLU A N 1
ATOM 651 C CA . GLU A 1 84 ? -7.398 -18.844 -16.172 1 94.25 84 GLU A CA 1
ATOM 652 C C . GLU A 1 84 ? -6.266 -18.016 -16.781 1 94.25 84 GLU A C 1
ATOM 654 O O . GLU A 1 84 ? -5.121 -18.094 -16.328 1 94.25 84 GLU A O 1
ATOM 659 N N . GLU A 1 85 ? -6.586 -17.203 -17.766 1 96.56 85 GLU A N 1
ATOM 660 C CA . GLU A 1 85 ? -5.562 -16.406 -18.438 1 96.56 85 GLU A CA 1
ATOM 661 C C . GLU A 1 85 ? -5.023 -15.305 -17.531 1 96.56 85 GLU A C 1
ATOM 663 O O . GLU A 1 85 ? -3.984 -14.711 -17.812 1 96.56 85 GLU A O 1
ATOM 668 N N . ASN A 1 86 ? -5.73 -15.047 -16.469 1 98.12 86 ASN A N 1
ATOM 669 C CA . ASN A 1 86 ? -5.312 -14.016 -15.523 1 98.12 86 ASN A CA 1
ATOM 670 C C . ASN A 1 86 ? -4.797 -14.625 -14.219 1 98.12 86 ASN A C 1
ATOM 672 O O . ASN A 1 86 ? -4.684 -13.93 -13.211 1 98.12 86 ASN A O 1
ATOM 676 N N . THR A 1 87 ? -4.555 -15.906 -14.234 1 97.81 87 THR A N 1
ATOM 677 C CA . THR A 1 87 ? -4.023 -16.625 -13.086 1 97.81 87 THR A CA 1
ATOM 678 C C . THR A 1 87 ? -2.621 -17.156 -13.383 1 97.81 87 THR A C 1
ATOM 680 O O . THR A 1 87 ? -2.432 -17.938 -14.312 1 97.81 87 THR A O 1
ATOM 683 N N . TYR A 1 88 ? -1.681 -16.766 -12.547 1 98 88 TYR A N 1
ATOM 684 C CA . TYR A 1 88 ? -0.288 -17.078 -12.852 1 98 88 TYR A CA 1
ATOM 685 C C . TYR A 1 88 ? 0.362 -17.844 -11.695 1 98 88 TYR A C 1
ATOM 687 O O . TYR A 1 88 ? 0.187 -17.484 -10.531 1 98 88 TYR A O 1
ATOM 695 N N . ILE A 1 89 ? 1.039 -18.922 -12.031 1 96.81 89 ILE A N 1
ATOM 696 C CA . ILE A 1 89 ? 1.957 -19.625 -11.148 1 96.81 89 ILE A CA 1
ATOM 697 C C . ILE A 1 89 ? 3.34 -19.703 -11.789 1 96.81 89 ILE A C 1
ATOM 699 O O . ILE A 1 89 ? 3.502 -20.266 -12.875 1 96.81 89 ILE A O 1
ATOM 703 N N . ILE A 1 90 ? 4.266 -19.156 -11.148 1 96.31 90 ILE A N 1
ATOM 704 C CA . ILE A 1 90 ? 5.609 -19.188 -11.719 1 96.31 90 ILE A CA 1
ATOM 705 C C . ILE A 1 90 ? 6.594 -19.734 -10.695 1 96.31 90 ILE A C 1
ATOM 707 O O . ILE A 1 90 ? 6.332 -19.703 -9.484 1 96.31 90 ILE A O 1
ATOM 711 N N . GLU A 1 91 ? 7.68 -20.375 -11.195 1 94 91 GLU A N 1
ATOM 712 C CA . GLU A 1 91 ? 8.742 -20.891 -10.328 1 94 91 GLU A CA 1
ATOM 713 C C . GLU A 1 91 ? 9.875 -19.875 -10.195 1 94 91 GLU A C 1
ATOM 715 O O . GLU A 1 91 ? 10.328 -19.297 -11.188 1 94 91 GLU A O 1
ATOM 720 N N . GLY A 1 92 ? 10.219 -19.594 -8.969 1 94.62 92 GLY A N 1
ATOM 721 C CA . GLY A 1 92 ? 11.305 -18.656 -8.75 1 94.62 92 GLY A CA 1
ATOM 722 C C . GLY A 1 92 ? 11.391 -18.156 -7.32 1 94.62 92 GLY A C 1
ATOM 723 O O . GLY A 1 92 ? 11.148 -18.922 -6.383 1 94.62 92 GLY A O 1
ATOM 724 N N . GLN A 1 93 ? 11.953 -16.984 -7.137 1 94.12 93 GLN A N 1
ATOM 725 C CA . GLN A 1 93 ? 12.07 -16.312 -5.844 1 94.12 93 GLN A CA 1
ATOM 726 C C . GLN A 1 93 ? 10.984 -15.258 -5.668 1 94.12 93 GLN A C 1
ATOM 728 O O . GLN A 1 93 ? 10.969 -14.25 -6.379 1 94.12 93 GLN A O 1
ATOM 733 N N . PRO A 1 94 ? 10.156 -15.43 -4.691 1 93.88 94 PRO A N 1
ATOM 734 C CA . PRO A 1 94 ? 9.016 -14.531 -4.543 1 93.88 94 PRO A CA 1
ATOM 735 C C . PRO A 1 94 ? 9.422 -13.062 -4.484 1 93.88 94 PRO A C 1
ATOM 737 O O . PRO A 1 94 ? 8.859 -12.227 -5.203 1 93.88 94 PRO A O 1
ATOM 740 N N . LYS A 1 95 ? 10.461 -12.688 -3.74 1 92.75 95 LYS A N 1
ATOM 741 C CA . LYS A 1 95 ? 10.891 -11.305 -3.561 1 92.75 95 LYS A CA 1
ATOM 742 C C . LYS A 1 95 ? 11.219 -10.648 -4.902 1 92.75 95 LYS A C 1
ATOM 744 O O . LYS A 1 95 ? 10.82 -9.508 -5.152 1 92.75 95 LYS A O 1
ATOM 749 N N . GLU A 1 96 ? 11.844 -11.359 -5.754 1 94.94 96 GLU A N 1
ATOM 750 C CA . GLU A 1 96 ? 12.297 -10.828 -7.035 1 94.94 96 GLU A CA 1
ATOM 751 C C . GLU A 1 96 ? 11.242 -11.008 -8.117 1 94.94 96 GLU A C 1
ATOM 753 O O . GLU A 1 96 ? 10.984 -10.094 -8.898 1 94.94 96 GLU A O 1
ATOM 758 N N . ASP A 1 97 ? 10.609 -12.086 -8.094 1 97.19 97 ASP A N 1
ATOM 759 C CA . ASP A 1 97 ? 9.812 -12.453 -9.258 1 97.19 97 ASP A CA 1
ATOM 760 C C . ASP A 1 97 ? 8.438 -11.805 -9.211 1 97.19 97 ASP A C 1
ATOM 762 O O . ASP A 1 97 ? 7.816 -11.57 -10.258 1 97.19 97 ASP A O 1
ATOM 766 N N . ILE A 1 98 ? 7.957 -11.477 -8.031 1 97.75 98 ILE A N 1
ATOM 767 C CA . ILE A 1 98 ? 6.727 -10.695 -7.961 1 97.75 98 ILE A CA 1
ATOM 768 C C . ILE A 1 98 ? 6.934 -9.344 -8.633 1 97.75 98 ILE A C 1
ATOM 770 O O . ILE A 1 98 ? 6.102 -8.898 -9.43 1 97.75 98 ILE A O 1
ATOM 774 N N . ILE A 1 99 ? 8.062 -8.758 -8.344 1 96.06 99 ILE A N 1
ATOM 775 C CA . ILE A 1 99 ? 8.383 -7.441 -8.875 1 96.06 99 ILE A CA 1
ATOM 776 C C . ILE A 1 99 ? 8.594 -7.531 -10.391 1 96.06 99 ILE A C 1
ATOM 778 O O . ILE A 1 99 ? 7.98 -6.781 -11.148 1 96.06 99 ILE A O 1
ATOM 782 N N . ASN A 1 100 ? 9.398 -8.43 -10.812 1 97.5 100 ASN A N 1
ATOM 783 C CA . ASN A 1 100 ? 9.727 -8.57 -12.227 1 97.5 100 ASN A CA 1
ATOM 784 C C . ASN A 1 100 ? 8.492 -8.922 -13.055 1 97.5 100 ASN A C 1
ATOM 786 O O . ASN A 1 100 ? 8.289 -8.367 -14.141 1 97.5 100 ASN A O 1
ATOM 790 N N . PHE A 1 101 ? 7.727 -9.844 -12.555 1 98.12 101 PHE A N 1
ATOM 791 C CA . PHE A 1 101 ? 6.547 -10.266 -13.297 1 98.12 101 PHE A CA 1
ATOM 792 C C . PHE A 1 101 ? 5.523 -9.141 -13.375 1 98.12 101 PHE A C 1
ATOM 794 O O . PHE A 1 101 ? 4.879 -8.953 -14.414 1 98.12 101 PHE A O 1
ATOM 801 N N . SER A 1 102 ? 5.32 -8.406 -12.266 1 97.31 102 SER A N 1
ATOM 802 C CA . SER A 1 102 ? 4.41 -7.262 -12.281 1 97.31 102 SER A CA 1
ATOM 803 C C . SER A 1 102 ? 4.801 -6.258 -13.359 1 97.31 102 SER A C 1
ATOM 805 O O . SER A 1 102 ? 3.938 -5.707 -14.039 1 97.31 102 SER A O 1
ATOM 807 N N . LYS A 1 103 ? 6.086 -6.051 -13.5 1 95.94 103 LYS A N 1
ATOM 808 C CA . LYS A 1 103 ? 6.578 -5.16 -14.547 1 95.94 103 LYS A CA 1
ATOM 809 C C . LYS A 1 103 ? 6.297 -5.734 -15.93 1 95.94 103 LYS A C 1
ATOM 811 O O . LYS A 1 103 ? 5.824 -5.027 -16.812 1 95.94 103 LYS A O 1
ATOM 816 N N . GLU A 1 104 ? 6.605 -6.941 -16.062 1 97.56 104 GLU A N 1
ATOM 817 C CA . GLU A 1 104 ? 6.469 -7.625 -17.344 1 97.56 104 GLU A CA 1
ATOM 818 C C . GLU A 1 104 ? 5.039 -7.539 -17.859 1 97.56 104 GLU A C 1
ATOM 820 O O . GLU A 1 104 ? 4.82 -7.355 -19.062 1 97.56 104 GLU A O 1
ATOM 825 N N . VAL A 1 105 ? 4.051 -7.672 -16.969 1 97.62 105 VAL A N 1
ATOM 826 C CA . VAL A 1 105 ? 2.666 -7.723 -17.438 1 97.62 105 VAL A CA 1
ATOM 827 C C . VAL A 1 105 ? 1.987 -6.383 -17.172 1 97.62 105 VAL A C 1
ATOM 829 O O . VAL A 1 105 ? 0.757 -6.293 -17.156 1 97.62 105 VAL A O 1
ATOM 832 N N . ASN A 1 106 ? 2.75 -5.309 -16.812 1 97 106 ASN A N 1
ATOM 833 C CA . ASN A 1 106 ? 2.32 -3.918 -16.719 1 97 106 ASN A CA 1
ATOM 834 C C . ASN A 1 106 ? 1.279 -3.73 -15.609 1 97 106 ASN A C 1
ATOM 836 O O . ASN A 1 106 ? 0.245 -3.098 -15.828 1 97 106 ASN A O 1
ATOM 840 N N . VAL A 1 107 ? 1.562 -4.297 -14.508 1 97.62 107 VAL A N 1
ATOM 841 C CA . VAL A 1 107 ? 0.731 -4.055 -13.336 1 97.62 107 VAL A CA 1
ATOM 842 C C . VAL A 1 107 ? 0.92 -2.619 -12.852 1 97.62 107 VAL A C 1
ATOM 844 O O . VAL A 1 107 ? 2.051 -2.139 -12.742 1 97.62 107 VAL A O 1
ATOM 847 N N . ASP A 1 108 ? -0.178 -1.975 -12.641 1 95.81 108 ASP A N 1
ATOM 848 C CA . ASP A 1 108 ? -0.018 -0.611 -12.141 1 95.81 108 ASP A CA 1
ATOM 849 C C . ASP A 1 108 ? -0.512 -0.49 -10.703 1 95.81 108 ASP A C 1
ATOM 851 O O . ASP A 1 108 ? -0.246 0.509 -10.031 1 95.81 108 ASP A O 1
ATOM 855 N N . LEU A 1 109 ? -1.193 -1.536 -10.156 1 96.94 109 LEU A N 1
ATOM 856 C CA . LEU A 1 109 ? -1.461 -1.681 -8.727 1 96.94 109 LEU A CA 1
ATOM 857 C C . LEU A 1 109 ? -1.208 -3.113 -8.273 1 96.94 109 LEU A C 1
ATOM 859 O O . LEU A 1 109 ? -1.862 -4.047 -8.742 1 96.94 109 LEU A O 1
ATOM 863 N N . LEU A 1 110 ? -0.283 -3.25 -7.414 1 97.75 110 LEU A N 1
ATOM 864 C CA . LEU A 1 110 ? 0.035 -4.535 -6.801 1 97.75 110 LEU A CA 1
ATOM 865 C C . LEU A 1 110 ? -0.533 -4.625 -5.391 1 97.75 110 LEU A C 1
ATOM 867 O O . LEU A 1 110 ? -0.265 -3.76 -4.555 1 97.75 110 LEU A O 1
ATOM 871 N N . VAL A 1 111 ? -1.334 -5.656 -5.125 1 96.81 111 VAL A N 1
ATOM 872 C CA . VAL A 1 111 ? -1.981 -5.82 -3.828 1 96.81 111 VAL A CA 1
ATOM 873 C C . VAL A 1 111 ? -1.392 -7.031 -3.105 1 96.81 111 VAL A C 1
ATOM 875 O O . VAL A 1 111 ? -1.266 -8.109 -3.691 1 96.81 111 VAL A O 1
ATOM 878 N N . LEU A 1 112 ? -1.041 -6.824 -1.88 1 94.56 112 LEU A N 1
ATOM 879 C CA . LEU A 1 112 ? -0.468 -7.848 -1.013 1 94.56 112 LEU A CA 1
ATOM 880 C C . LEU A 1 112 ? -1.346 -8.078 0.214 1 94.56 112 LEU A C 1
ATOM 882 O O . LEU A 1 112 ? -2.068 -7.172 0.641 1 94.56 112 LEU A O 1
ATOM 886 N N . GLN A 1 113 ? -1.273 -9.273 0.641 1 89.12 113 GLN A N 1
ATOM 887 C CA . GLN A 1 113 ? -1.903 -9.562 1.926 1 89.12 113 GLN A CA 1
ATOM 888 C C . GLN A 1 113 ? -0.961 -9.242 3.084 1 89.12 113 GLN A C 1
ATOM 890 O O . GLN A 1 113 ? 0.184 -9.695 3.104 1 89.12 113 GLN A O 1
ATOM 895 N N . GLY A 1 114 ? -1.47 -8.328 3.91 1 82.06 114 GLY A N 1
ATOM 896 C CA . GLY A 1 114 ? -0.702 -8.117 5.125 1 82.06 114 GLY A CA 1
ATOM 897 C C . GLY A 1 114 ? -0.972 -9.156 6.195 1 82.06 114 GLY A C 1
ATOM 898 O O . GLY A 1 114 ? -1.835 -10.023 6.023 1 82.06 114 GLY A O 1
ATOM 899 N N . HIS A 1 115 ? -0.001 -9.633 7.078 1 62.12 115 HIS A N 1
ATOM 900 C CA . HIS A 1 115 ? -0.228 -10.664 8.086 1 62.12 115 HIS A CA 1
ATOM 901 C C . HIS A 1 115 ? -0.599 -10.039 9.43 1 62.12 115 HIS A C 1
ATOM 903 O O . HIS A 1 115 ? 0.239 -9.414 10.078 1 62.12 115 HIS A O 1
ATOM 909 N N . ARG A 1 116 ? -1.625 -9.336 9.531 1 54.28 116 ARG A N 1
ATOM 910 C CA . ARG A 1 116 ? -1.878 -8.898 10.898 1 54.28 116 ARG A CA 1
ATOM 911 C C . ARG A 1 116 ? -1.896 -10.078 11.859 1 54.28 116 ARG A C 1
ATOM 913 O O . ARG A 1 116 ? -1.865 -9.898 13.078 1 54.28 116 ARG A O 1
ATOM 920 N N . HIS A 1 117 ? -2.43 -11.211 11.406 1 47.06 117 HIS A N 1
ATOM 921 C CA . HIS A 1 117 ? -2.699 -12.133 12.5 1 47.06 117 HIS A CA 1
ATOM 922 C C . HIS A 1 117 ? -1.405 -12.625 13.141 1 47.06 117 HIS A C 1
ATOM 924 O O . HIS A 1 117 ? -1.429 -13.516 13.992 1 47.06 117 HIS A O 1
ATOM 930 N N . HIS A 1 118 ? -0.361 -12.344 12.453 1 46.84 118 HIS A N 1
ATOM 931 C CA . HIS A 1 118 ? 0.674 -12.938 13.289 1 46.84 118 HIS A CA 1
ATOM 932 C C . HIS A 1 118 ? 0.907 -12.117 14.555 1 46.84 118 HIS A C 1
ATOM 934 O O . HIS A 1 118 ? 0.616 -10.922 14.578 1 46.84 118 HIS A O 1
ATOM 940 N N . PHE A 1 119 ? 1.096 -12.867 15.5 1 46.41 119 PHE A N 1
ATOM 941 C CA . PHE A 1 119 ? 1.244 -12.414 16.875 1 46.41 119 PHE A CA 1
ATOM 942 C C . PHE A 1 119 ? 1.99 -11.086 16.938 1 46.41 119 PHE A C 1
ATOM 944 O O . PHE A 1 119 ? 1.65 -10.211 17.734 1 46.41 119 PHE A O 1
ATOM 951 N N . LEU A 1 120 ? 2.891 -10.938 15.836 1 53.22 120 LEU A N 1
ATOM 952 C CA . LEU A 1 120 ? 3.777 -9.812 16.109 1 53.22 120 LEU A CA 1
ATOM 953 C C . LEU A 1 120 ? 3.453 -8.625 15.211 1 53.22 120 LEU A C 1
ATOM 955 O O . LEU A 1 120 ? 4.074 -7.566 15.328 1 53.22 120 LEU A O 1
ATOM 959 N N . GLY A 1 121 ? 2.328 -8.75 14.328 1 60.41 121 GLY A N 1
ATOM 960 C CA . GLY A 1 121 ? 1.905 -7.59 13.562 1 60.41 121 GLY A CA 1
ATOM 961 C C . GLY A 1 121 ? 2.938 -7.133 12.547 1 60.41 121 GLY A C 1
ATOM 962 O O . GLY A 1 121 ? 3.031 -5.945 12.234 1 60.41 121 GLY A O 1
ATOM 963 N N . ILE A 1 122 ? 3.881 -8.078 12.094 1 66.44 122 ILE A N 1
ATOM 964 C CA . ILE A 1 122 ? 4.992 -7.676 11.242 1 66.44 122 ILE A CA 1
ATOM 965 C C . ILE A 1 122 ? 4.746 -8.164 9.812 1 66.44 122 ILE A C 1
ATOM 967 O O . ILE A 1 122 ? 4.242 -9.273 9.609 1 66.44 122 ILE A O 1
ATOM 971 N N . LEU A 1 123 ? 4.898 -7.27 8.922 1 78.81 123 LEU A N 1
ATOM 972 C CA . LEU A 1 123 ? 4.898 -7.605 7.504 1 78.81 123 LEU A CA 1
ATOM 973 C C . LEU A 1 123 ? 6.031 -8.562 7.172 1 78.81 123 LEU A C 1
ATOM 975 O O . LEU A 1 123 ? 7.133 -8.445 7.719 1 78.81 123 LEU A O 1
ATOM 979 N N . GLY A 1 124 ? 5.77 -9.57 6.457 1 82.56 124 GLY A N 1
ATOM 980 C CA . GLY A 1 124 ? 6.785 -10.523 6.039 1 82.56 124 GLY A CA 1
ATOM 981 C C . GLY A 1 124 ? 7.863 -9.898 5.172 1 82.56 124 GLY A C 1
ATOM 982 O O . GLY A 1 124 ? 7.664 -8.82 4.605 1 82.56 124 GLY A O 1
ATOM 983 N N . SER A 1 125 ? 8.953 -10.57 5.086 1 86.5 125 SER A N 1
ATOM 984 C CA . SER A 1 125 ? 10.125 -10.086 4.363 1 86.5 125 SER A CA 1
ATOM 985 C C . SER A 1 125 ? 9.828 -9.898 2.881 1 86.5 125 SER A C 1
ATOM 987 O O . SER A 1 125 ? 10.305 -8.945 2.258 1 86.5 125 SER A O 1
ATOM 989 N N . THR A 1 126 ? 9.055 -10.805 2.285 1 88.69 126 THR A N 1
ATOM 990 C CA . THR A 1 126 ? 8.703 -10.688 0.875 1 88.69 126 THR A CA 1
ATOM 991 C C . THR A 1 126 ? 7.891 -9.414 0.626 1 88.69 126 THR A C 1
ATOM 993 O O . THR A 1 126 ? 8.203 -8.641 -0.283 1 88.69 126 THR A O 1
ATOM 996 N N . ALA A 1 127 ? 6.902 -9.234 1.418 1 89.5 127 ALA A N 1
ATOM 997 C CA . ALA A 1 127 ? 6.074 -8.039 1.28 1 89.5 127 ALA A CA 1
ATOM 998 C C . ALA A 1 127 ? 6.91 -6.77 1.434 1 89.5 127 ALA A C 1
ATOM 1000 O O . ALA A 1 127 ? 6.754 -5.82 0.662 1 89.5 127 ALA A O 1
ATOM 1001 N N . ASN A 1 128 ? 7.777 -6.781 2.365 1 88.31 128 ASN A N 1
ATOM 1002 C CA . ASN A 1 128 ? 8.633 -5.621 2.592 1 88.31 128 ASN A CA 1
ATOM 1003 C C . ASN A 1 128 ? 9.508 -5.324 1.376 1 88.31 128 ASN A C 1
ATOM 1005 O O . ASN A 1 128 ? 9.602 -4.176 0.943 1 88.31 128 ASN A O 1
ATOM 1009 N N . THR A 1 129 ? 10.102 -6.301 0.862 1 90.19 129 THR A N 1
ATOM 1010 C CA . THR A 1 129 ? 10.945 -6.133 -0.313 1 90.19 129 THR A CA 1
ATOM 1011 C C . THR A 1 129 ? 10.133 -5.625 -1.499 1 90.19 129 THR A C 1
ATOM 1013 O O . THR A 1 129 ? 10.555 -4.703 -2.201 1 90.19 129 THR A O 1
ATOM 1016 N N . VAL A 1 130 ? 9.016 -6.145 -1.694 1 92.12 130 VAL A N 1
ATOM 1017 C CA . VAL A 1 130 ? 8.156 -5.773 -2.816 1 92.12 130 VAL A CA 1
ATOM 1018 C C . VAL A 1 130 ? 7.738 -4.312 -2.688 1 92.12 130 VAL A C 1
ATOM 1020 O O . VAL A 1 130 ? 7.816 -3.551 -3.654 1 92.12 130 VAL A O 1
ATOM 1023 N N . ILE A 1 131 ? 7.371 -3.928 -1.554 1 91.38 131 ILE A N 1
ATOM 1024 C CA . ILE A 1 131 ? 6.922 -2.559 -1.325 1 91.38 131 ILE A CA 1
ATOM 1025 C C . ILE A 1 131 ? 8.055 -1.586 -1.627 1 91.38 131 ILE A C 1
ATOM 1027 O O . ILE A 1 131 ? 7.836 -0.528 -2.221 1 91.38 131 ILE A O 1
ATOM 1031 N N . ASN A 1 132 ? 9.234 -1.959 -1.301 1 88.31 132 ASN A N 1
ATOM 1032 C CA . ASN A 1 132 ? 10.391 -1.078 -1.423 1 88.31 132 ASN A CA 1
ATOM 1033 C C . ASN A 1 132 ? 10.875 -0.982 -2.867 1 88.31 132 ASN A C 1
ATOM 1035 O O . ASN A 1 132 ? 11.414 0.045 -3.279 1 88.31 132 ASN A O 1
ATOM 1039 N N . LYS A 1 133 ? 10.539 -1.994 -3.648 1 89.12 133 LYS 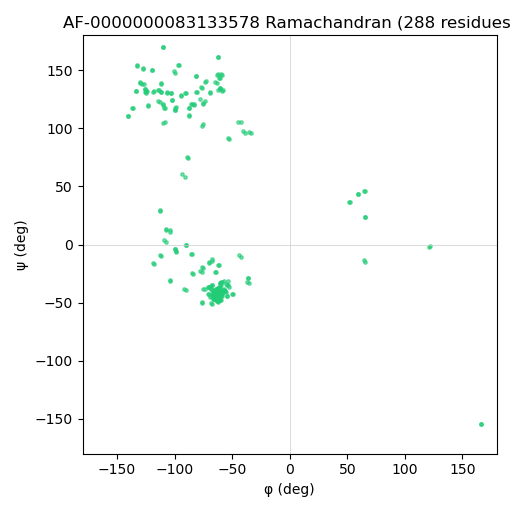A N 1
ATOM 1040 C CA . LYS A 1 133 ? 11.219 -2.061 -4.941 1 89.12 133 LYS A CA 1
ATOM 1041 C C . LYS A 1 133 ? 10.219 -1.966 -6.09 1 89.12 133 LYS A C 1
ATOM 1043 O O . LYS A 1 133 ? 10.602 -1.739 -7.238 1 89.12 133 LYS A O 1
ATOM 1048 N N . ALA A 1 134 ? 8.945 -2.184 -5.738 1 91.44 134 ALA A N 1
ATOM 1049 C CA . ALA A 1 134 ? 7.949 -2.143 -6.805 1 91.44 134 ALA A CA 1
ATOM 1050 C C . ALA A 1 134 ? 7.945 -0.783 -7.496 1 91.44 134 ALA A C 1
ATOM 1052 O O . ALA A 1 134 ? 8.117 0.252 -6.848 1 91.44 134 ALA A O 1
ATOM 1053 N N . GLU A 1 135 ? 7.668 -0.776 -8.781 1 89.19 135 GLU A N 1
ATOM 1054 C CA . GLU A 1 135 ? 7.621 0.457 -9.562 1 89.19 135 GLU A CA 1
ATOM 1055 C C . GLU A 1 135 ? 6.184 0.947 -9.734 1 89.19 135 GLU A C 1
ATOM 1057 O O . GLU A 1 135 ? 5.953 2.029 -10.281 1 89.19 135 GLU A O 1
ATOM 1062 N N . CYS A 1 136 ? 5.32 0.188 -9.32 1 93.56 136 CYS A N 1
ATOM 1063 C CA . CYS A 1 136 ? 3.906 0.544 -9.352 1 93.56 136 CYS A CA 1
ATOM 1064 C C . CYS A 1 136 ? 3.381 0.795 -7.941 1 93.56 136 CYS A C 1
ATOM 1066 O O . CYS A 1 136 ? 4.102 0.604 -6.961 1 93.56 136 CYS A O 1
ATOM 1068 N N . ASP A 1 137 ? 2.191 1.31 -7.859 1 94.88 137 ASP A N 1
ATOM 1069 C CA . ASP A 1 137 ? 1.562 1.455 -6.551 1 94.88 137 ASP A CA 1
ATOM 1070 C C . ASP A 1 137 ? 1.383 0.098 -5.875 1 94.88 137 ASP A C 1
ATOM 1072 O O . ASP A 1 137 ? 1.111 -0.903 -6.539 1 94.88 137 ASP A O 1
ATOM 1076 N N . VAL A 1 138 ? 1.559 0.067 -4.535 1 95.94 138 VAL A N 1
ATOM 1077 C CA . VAL A 1 138 ? 1.393 -1.166 -3.771 1 95.94 138 VAL A CA 1
ATOM 1078 C C . VAL A 1 138 ? 0.398 -0.941 -2.635 1 95.94 138 VAL A C 1
ATOM 1080 O O . VAL A 1 138 ? 0.465 0.073 -1.935 1 95.94 138 VAL A O 1
ATOM 1083 N N . MET A 1 139 ? -0.488 -1.855 -2.5 1 95.75 139 MET A N 1
ATOM 1084 C CA . MET A 1 139 ? -1.436 -1.843 -1.39 1 95.75 139 MET A CA 1
ATOM 1085 C C . MET A 1 139 ? -1.279 -3.09 -0.526 1 95.75 139 MET A C 1
ATOM 1087 O O . MET A 1 139 ? -1.188 -4.203 -1.047 1 95.75 139 MET A O 1
ATOM 1091 N N . VAL A 1 140 ? -1.207 -2.881 0.735 1 94.44 140 VAL A N 1
ATOM 1092 C CA . VAL A 1 140 ? -1.168 -3.963 1.712 1 94.44 140 VAL A CA 1
ATOM 1093 C C . VAL A 1 140 ? -2.492 -4.02 2.473 1 94.44 140 VAL A C 1
ATOM 1095 O O . VAL A 1 140 ? -2.873 -3.057 3.141 1 94.44 140 VAL A O 1
ATOM 1098 N N . LEU A 1 141 ? -3.148 -5.105 2.311 1 93.12 141 LEU A N 1
ATOM 1099 C CA . LEU A 1 141 ? -4.418 -5.297 3.004 1 93.12 141 LEU A CA 1
ATOM 1100 C C . LEU A 1 141 ? -4.188 -5.742 4.445 1 93.12 141 LEU A C 1
ATOM 1102 O O . LEU A 1 141 ? -3.377 -6.633 4.699 1 93.12 141 LEU A O 1
ATOM 1106 N N . ALA A 1 142 ? -4.891 -5.055 5.332 1 85.19 142 ALA A N 1
ATOM 1107 C CA . ALA A 1 142 ? -4.773 -5.391 6.746 1 85.19 142 ALA A CA 1
ATOM 1108 C C . ALA A 1 142 ? -5.555 -6.656 7.078 1 85.19 142 ALA A C 1
ATOM 1110 O O . ALA A 1 142 ? -6.676 -6.844 6.602 1 85.19 142 ALA A O 1
ATOM 1111 N N . THR A 1 143 ? -4.824 -7.766 7.199 1 63.19 143 THR A N 1
ATOM 1112 C CA . THR A 1 143 ? -5.473 -9.039 7.477 1 63.19 143 THR A CA 1
ATOM 1113 C C . THR A 1 143 ? -5.855 -9.148 8.953 1 63.19 143 THR A C 1
ATOM 1115 O O . THR A 1 143 ? -5.172 -8.594 9.812 1 63.19 143 THR A O 1
ATOM 1118 N N . GLY A 1 144 ? -7.254 -9.453 9.328 1 55.72 144 GLY A N 1
ATOM 1119 C CA . GLY A 1 144 ? -7.832 -9.75 10.633 1 55.72 144 GLY A CA 1
ATOM 1120 C C . GLY A 1 144 ? -8.938 -8.789 11.023 1 55.72 144 GLY A C 1
ATOM 1121 O O . GLY A 1 144 ? -9.281 -8.672 12.203 1 55.72 144 GLY A O 1
ATOM 1122 N N . LYS A 1 145 ? -9.125 -7.879 10.125 1 48.66 145 LYS A N 1
ATOM 1123 C CA . LYS A 1 145 ? -10.242 -7.039 10.539 1 48.66 145 LYS A CA 1
ATOM 1124 C C . LYS A 1 145 ? -11.398 -7.883 11.062 1 48.66 145 LYS A C 1
ATOM 1126 O O . LYS A 1 145 ? -12.43 -7.348 11.477 1 48.66 145 LYS A O 1
ATOM 1131 N N . LYS A 1 146 ? -11.477 -9.18 10.984 1 36.16 146 LYS A N 1
ATOM 1132 C CA . LYS A 1 146 ? -12.688 -9.82 11.5 1 36.16 146 LYS A CA 1
ATOM 1133 C C . LYS A 1 146 ? -12.625 -9.953 13.016 1 36.16 146 LYS A C 1
ATOM 1135 O O . LYS A 1 146 ? -11.555 -10.188 13.586 1 36.16 146 LYS A O 1
ATOM 1140 N N . MET B 1 1 ? -23.906 -0.612 -2.537 1 37.44 1 MET B N 1
ATOM 1141 C CA . MET B 1 1 ? -22.703 -1.42 -2.695 1 37.44 1 MET B CA 1
ATOM 1142 C C . MET B 1 1 ? -21.641 -1 -1.693 1 37.44 1 MET B C 1
ATOM 1144 O O . MET B 1 1 ? -21.328 0.186 -1.569 1 37.44 1 MET B O 1
ATOM 1148 N N . ALA B 1 2 ? -21.625 -1.631 -0.615 1 47.94 2 ALA B N 1
ATOM 1149 C CA . ALA B 1 2 ? -20.766 -1.2 0.491 1 47.94 2 ALA B CA 1
ATOM 1150 C C . ALA B 1 2 ? -19.391 -0.798 -0.008 1 47.94 2 ALA B C 1
ATOM 1152 O O . ALA B 1 2 ? -18.766 -1.517 -0.8 1 47.94 2 ALA B O 1
ATOM 1153 N N . THR B 1 3 ? -19.172 0.566 -0.029 1 62.22 3 THR B N 1
ATOM 1154 C CA . THR B 1 3 ? -17.891 1.066 -0.52 1 62.22 3 THR B CA 1
ATOM 1155 C C . THR B 1 3 ? -16.75 0.48 0.286 1 62.22 3 THR B C 1
ATOM 1157 O O . THR B 1 3 ? -16.906 0.168 1.469 1 62.22 3 THR B O 1
ATOM 1160 N N . LYS B 1 4 ? -15.758 0.003 -0.425 1 78.31 4 LYS B N 1
ATOM 1161 C CA . LYS B 1 4 ? -14.672 -0.715 0.235 1 78.31 4 LYS B CA 1
ATOM 1162 C C . LYS B 1 4 ? -14.062 0.121 1.358 1 78.31 4 LYS B C 1
ATOM 1164 O O . LYS B 1 4 ? -13.867 -0.372 2.473 1 78.31 4 LYS B O 1
ATOM 1169 N N . TYR B 1 5 ? -14.016 1.503 1.119 1 94.19 5 TYR B N 1
ATOM 1170 C CA . TYR B 1 5 ? -13.375 2.379 2.098 1 94.19 5 TYR B CA 1
ATOM 1171 C C . TYR B 1 5 ? -14.281 3.551 2.451 1 94.19 5 TYR B C 1
ATOM 1173 O O . TYR B 1 5 ? -14.953 4.113 1.581 1 94.19 5 TYR B O 1
ATOM 1181 N N . GLN B 1 6 ? -14.344 3.945 3.746 1 96.94 6 GLN B N 1
ATOM 1182 C CA . GLN B 1 6 ? -15.172 5.043 4.23 1 96.94 6 GLN B CA 1
ATOM 1183 C C . GLN B 1 6 ? -14.328 6.281 4.523 1 96.94 6 GLN B C 1
ATOM 1185 O O . GLN B 1 6 ? -14.82 7.41 4.438 1 96.94 6 GLN B O 1
ATOM 1190 N N . HIS B 1 7 ? -13.148 6.074 4.902 1 98.25 7 HIS B N 1
ATOM 1191 C CA . HIS B 1 7 ? -12.25 7.172 5.246 1 98.25 7 HIS B CA 1
ATOM 1192 C C . HIS B 1 7 ? -10.836 6.906 4.746 1 98.25 7 HIS B C 1
ATOM 1194 O O . HIS B 1 7 ? -10.148 6.023 5.258 1 98.25 7 HIS B O 1
ATOM 1200 N N . VAL B 1 8 ? -10.414 7.68 3.742 1 98.12 8 VAL B N 1
ATOM 1201 C CA . VAL B 1 8 ? -9.078 7.629 3.17 1 98.12 8 VAL B CA 1
ATOM 1202 C C . VAL B 1 8 ? -8.25 8.805 3.68 1 98.12 8 VAL B C 1
ATOM 1204 O O . VAL B 1 8 ? -8.711 9.953 3.658 1 98.12 8 VAL B O 1
ATOM 1207 N N . MET B 1 9 ? -7.07 8.531 4.152 1 98.62 9 MET B N 1
ATOM 1208 C CA . MET B 1 9 ? -6.188 9.586 4.641 1 98.62 9 MET B CA 1
ATOM 1209 C C . MET B 1 9 ? -4.832 9.523 3.939 1 98.62 9 MET B C 1
ATOM 1211 O O . MET B 1 9 ? -4.266 8.445 3.758 1 98.62 9 MET B O 1
ATOM 1215 N N . PHE B 1 10 ? -4.438 10.641 3.484 1 97.38 10 PHE B N 1
ATOM 1216 C CA . PHE B 1 10 ? -3.086 10.781 2.961 1 97.38 10 PHE B CA 1
ATOM 1217 C C . PHE B 1 10 ? -2.17 11.422 3.996 1 97.38 10 PHE B C 1
ATOM 1219 O O . PHE B 1 10 ? -2.404 12.555 4.422 1 97.38 10 PHE B O 1
ATOM 1226 N N . ALA B 1 11 ? -1.188 10.656 4.426 1 96.12 11 ALA B N 1
ATOM 1227 C CA . ALA B 1 11 ? -0.172 11.203 5.32 1 96.12 11 ALA B CA 1
ATOM 1228 C C . ALA B 1 11 ? 0.972 11.836 4.527 1 96.12 11 ALA B C 1
ATOM 1230 O O . ALA B 1 11 ? 1.783 11.125 3.93 1 96.12 11 ALA B O 1
ATOM 1231 N N . THR B 1 12 ? 1.088 13.141 4.598 1 89.31 12 THR B N 1
ATOM 1232 C CA . THR B 1 12 ? 2.039 13.891 3.785 1 89.31 12 THR B CA 1
ATOM 1233 C C . THR B 1 12 ? 3.277 14.25 4.602 1 89.31 12 THR B C 1
ATOM 1235 O O . THR B 1 12 ? 3.199 14.406 5.82 1 89.31 12 THR B O 1
ATOM 1238 N N . ASP B 1 13 ? 4.332 14.312 3.881 1 87.06 13 ASP B N 1
ATOM 1239 C CA . ASP B 1 13 ? 5.559 14.852 4.461 1 87.06 13 ASP B CA 1
ATOM 1240 C C . ASP B 1 13 ? 5.895 16.203 3.857 1 87.06 13 ASP B C 1
ATOM 1242 O O . ASP B 1 13 ? 6.41 16.281 2.74 1 87.06 13 ASP B O 1
ATOM 1246 N N . LEU B 1 14 ? 5.652 17.203 4.59 1 85.75 14 LEU B N 1
ATOM 1247 C CA . LEU B 1 14 ? 5.824 18.562 4.086 1 85.75 14 LEU B CA 1
ATOM 1248 C C . LEU B 1 14 ? 7.27 19.016 4.234 1 85.75 14 LEU B C 1
ATOM 1250 O O . LEU B 1 14 ? 7.641 20.094 3.738 1 85.75 14 LEU B O 1
ATOM 1254 N N . ASN B 1 15 ? 8 18.156 4.934 1 75.06 15 ASN B N 1
ATOM 1255 C CA . ASN B 1 15 ? 9.414 18.5 5.059 1 75.06 15 ASN B CA 1
ATOM 1256 C C . ASN B 1 15 ? 10.172 18.219 3.766 1 75.06 15 ASN B C 1
ATOM 1258 O O . ASN B 1 15 ? 11.297 18.688 3.588 1 75.06 15 ASN B O 1
ATOM 1262 N N . ASN B 1 16 ? 9.516 17.375 3.018 1 63.41 16 ASN B N 1
ATOM 1263 C CA . ASN B 1 16 ? 10.164 17.031 1.758 1 63.41 16 ASN B CA 1
ATOM 1264 C C . ASN B 1 16 ? 10.039 18.156 0.736 1 63.41 16 ASN B C 1
ATOM 1266 O O . ASN B 1 16 ? 8.969 18.75 0.594 1 63.41 16 ASN B O 1
ATOM 1270 N N . LYS B 1 17 ? 11.281 18.641 0.285 1 59.03 17 LYS B N 1
ATOM 1271 C CA . LYS B 1 17 ? 11.422 19.844 -0.543 1 59.03 17 LYS B CA 1
ATOM 1272 C C . LYS B 1 17 ? 10.695 19.672 -1.874 1 59.03 17 LYS B C 1
ATOM 1274 O O . LYS B 1 17 ? 10.484 20.641 -2.602 1 59.03 17 LYS B O 1
ATOM 1279 N N . ASN B 1 18 ? 10.414 18.375 -2.174 1 62.91 18 ASN B N 1
ATOM 1280 C CA . ASN B 1 18 ? 9.742 18.266 -3.465 1 62.91 18 ASN B CA 1
ATOM 1281 C C . ASN B 1 18 ? 8.227 18.359 -3.316 1 62.91 18 ASN B C 1
ATOM 1283 O O . ASN B 1 18 ? 7.527 17.359 -3.406 1 62.91 18 ASN B O 1
ATOM 1287 N N . SER B 1 19 ? 7.711 19.531 -3.084 1 63.09 19 SER B N 1
ATOM 1288 C CA . SER B 1 19 ? 6.316 19.859 -2.812 1 63.09 19 SER B CA 1
ATOM 1289 C C . SER B 1 19 ? 5.402 19.391 -3.934 1 63.09 19 SER B C 1
ATOM 1291 O O . SER B 1 19 ? 4.309 18.875 -3.676 1 63.09 19 SER B O 1
ATOM 1293 N N . ASN B 1 20 ? 5.945 19.391 -5.152 1 70.94 20 ASN B N 1
ATOM 1294 C CA . ASN B 1 20 ? 5.102 19.016 -6.281 1 70.94 20 ASN B CA 1
ATOM 1295 C C . ASN B 1 20 ? 4.766 17.531 -6.258 1 70.94 20 ASN B C 1
ATOM 1297 O O . ASN B 1 20 ? 3.629 17.141 -6.539 1 70.94 20 ASN B O 1
ATOM 1301 N N . ILE B 1 21 ? 5.703 16.797 -5.844 1 70.75 21 ILE B N 1
ATOM 1302 C CA . ILE B 1 21 ? 5.492 15.359 -5.766 1 70.75 21 ILE B CA 1
ATOM 1303 C C . ILE B 1 21 ? 4.457 15.047 -4.688 1 70.75 21 ILE B C 1
ATOM 1305 O O . ILE B 1 21 ? 3.596 14.18 -4.875 1 70.75 21 ILE B O 1
ATOM 1309 N N . GLY B 1 22 ? 4.512 15.836 -3.68 1 81.69 22 GLY B N 1
ATOM 1310 C CA . GLY B 1 22 ? 3.559 15.656 -2.596 1 81.69 22 GLY B CA 1
ATOM 1311 C C . GLY B 1 22 ? 2.135 15.992 -2.986 1 81.69 22 GLY B C 1
ATOM 1312 O O . GLY B 1 22 ? 1.197 15.273 -2.633 1 81.69 22 GLY B O 1
ATOM 1313 N N . ILE B 1 23 ? 2.033 17.047 -3.789 1 87.38 23 ILE B N 1
ATOM 1314 C CA . ILE B 1 23 ? 0.706 17.484 -4.211 1 87.38 23 ILE B CA 1
ATOM 1315 C C . ILE B 1 23 ? 0.115 16.469 -5.184 1 87.38 23 ILE B C 1
ATOM 1317 O O . ILE B 1 23 ? -1.065 16.125 -5.09 1 87.38 23 ILE B O 1
ATOM 1321 N N . GLU B 1 24 ? 0.908 16.016 -6.074 1 87.75 24 GLU B N 1
ATOM 1322 C CA . GLU B 1 24 ? 0.45 15.023 -7.035 1 87.75 24 GLU B CA 1
ATOM 1323 C C . GLU B 1 24 ? 0.002 13.742 -6.332 1 87.75 24 GLU B C 1
ATOM 1325 O O . GLU B 1 24 ? -1.028 13.164 -6.68 1 87.75 24 GLU B O 1
ATOM 1330 N N . ALA B 1 25 ? 0.822 13.352 -5.418 1 90.31 25 ALA B N 1
ATOM 1331 C CA . ALA B 1 25 ? 0.472 12.156 -4.652 1 90.31 25 ALA B CA 1
ATOM 1332 C C . ALA B 1 25 ? -0.825 12.367 -3.877 1 90.31 25 ALA B C 1
ATOM 1334 O O . ALA B 1 25 ? -1.676 11.469 -3.826 1 90.31 25 ALA B O 1
ATOM 1335 N N . ALA B 1 26 ? -0.973 13.508 -3.309 1 93.12 26 ALA B N 1
ATOM 1336 C CA . ALA B 1 26 ? -2.195 13.828 -2.578 1 93.12 26 ALA B CA 1
ATOM 1337 C C . ALA B 1 26 ? -3.408 13.82 -3.506 1 93.12 26 ALA B C 1
ATOM 1339 O O . ALA B 1 26 ? -4.48 13.344 -3.131 1 93.12 26 ALA B O 1
ATOM 1340 N N . GLN B 1 27 ? -3.207 14.312 -4.652 1 93.62 27 GLN B N 1
ATOM 1341 C CA . GLN B 1 27 ? -4.285 14.305 -5.633 1 93.62 27 GLN B CA 1
ATOM 1342 C C . GLN B 1 27 ? -4.688 12.883 -6 1 93.62 27 GLN B C 1
ATOM 1344 O O . GLN B 1 27 ? -5.875 12.57 -6.102 1 93.62 27 GLN B O 1
ATOM 1349 N N . GLU B 1 28 ? -3.715 12.102 -6.207 1 92.31 28 GLU B N 1
ATOM 1350 C CA . GLU B 1 28 ? -4 10.703 -6.508 1 92.31 28 GLU B CA 1
ATOM 1351 C C . GLU B 1 28 ? -4.789 10.047 -5.379 1 92.31 28 GLU B C 1
ATOM 1353 O O . GLU B 1 28 ? -5.75 9.312 -5.629 1 92.31 28 GLU B O 1
ATOM 1358 N N . ALA B 1 29 ? -4.395 10.289 -4.207 1 94.81 29 ALA B N 1
ATOM 1359 C CA . ALA B 1 29 ? -5.09 9.75 -3.039 1 94.81 29 ALA B CA 1
ATOM 1360 C C . ALA B 1 29 ? -6.523 10.266 -2.969 1 94.81 29 ALA B C 1
ATOM 1362 O O . ALA B 1 29 ? -7.445 9.508 -2.648 1 94.81 29 ALA B O 1
ATOM 1363 N N . GLN B 1 30 ? -6.691 11.5 -3.273 1 96.06 30 GLN B N 1
ATOM 1364 C CA . GLN B 1 30 ? -8.031 12.078 -3.262 1 96.06 30 GLN B CA 1
ATOM 1365 C C . GLN B 1 30 ? -8.906 11.453 -4.344 1 96.06 30 GLN B C 1
ATOM 1367 O O . GLN B 1 30 ? -10.086 11.18 -4.113 1 96.06 30 GLN B O 1
ATOM 1372 N N . ASP B 1 31 ? -8.328 11.305 -5.496 1 94 31 ASP B N 1
ATOM 1373 C CA . ASP B 1 31 ? -9.07 10.664 -6.578 1 94 31 ASP B CA 1
ATOM 1374 C C . ASP B 1 31 ? -9.547 9.273 -6.172 1 94 31 ASP B C 1
ATOM 1376 O O . ASP B 1 31 ? -10.672 8.875 -6.488 1 94 31 ASP B O 1
ATOM 1380 N N . LEU B 1 32 ? -8.75 8.578 -5.469 1 93.56 32 LEU B N 1
ATOM 1381 C CA . LEU B 1 32 ? -9.117 7.266 -4.949 1 93.56 32 LEU B CA 1
ATOM 1382 C C . LEU B 1 32 ? -10.281 7.375 -3.969 1 93.56 32 LEU B C 1
ATOM 1384 O O . LEU B 1 32 ? -11.242 6.613 -4.059 1 93.56 32 LEU B O 1
ATOM 1388 N N . ALA B 1 33 ? -10.18 8.289 -3.068 1 95.12 33 ALA B N 1
ATOM 1389 C CA . ALA B 1 33 ? -11.242 8.5 -2.096 1 95.12 33 ALA B CA 1
ATOM 1390 C C . ALA B 1 33 ? -12.562 8.812 -2.793 1 95.12 33 ALA B C 1
ATOM 1392 O O . ALA B 1 33 ? -13.617 8.32 -2.391 1 95.12 33 ALA B O 1
ATOM 1393 N N . ASN B 1 34 ? -12.477 9.586 -3.816 1 93.81 34 ASN B N 1
ATOM 1394 C CA . ASN B 1 34 ? -13.664 9.938 -4.574 1 93.81 34 ASN B CA 1
ATOM 1395 C C . ASN B 1 34 ? -14.305 8.719 -5.227 1 93.81 34 ASN B C 1
ATOM 1397 O O . ASN B 1 34 ? -15.531 8.586 -5.254 1 93.81 34 ASN B O 1
ATOM 1401 N N . LEU B 1 35 ? -13.492 7.914 -5.719 1 90.62 35 LEU B N 1
ATOM 1402 C CA . LEU B 1 35 ? -13.984 6.695 -6.348 1 90.62 35 LEU B CA 1
ATOM 1403 C C . LEU B 1 35 ? -14.758 5.844 -5.34 1 90.62 35 LEU B C 1
ATOM 1405 O O . LEU B 1 35 ? -15.734 5.18 -5.703 1 90.62 35 LEU B O 1
ATOM 1409 N N . PHE B 1 36 ? -14.305 5.91 -4.074 1 92.62 36 PHE B N 1
ATOM 1410 C CA . PHE B 1 36 ? -14.938 5.121 -3.02 1 92.62 36 PHE B CA 1
ATOM 1411 C C . PHE B 1 36 ? -16.062 5.902 -2.363 1 92.62 36 PHE B C 1
ATOM 1413 O O . PHE B 1 36 ? -16.719 5.406 -1.444 1 92.62 36 PHE B O 1
ATOM 1420 N N . SER B 1 37 ? -16.234 7.137 -2.865 1 94.44 37 SER B N 1
ATOM 1421 C CA . SER B 1 37 ? -17.156 8.039 -2.17 1 94.44 37 SER B CA 1
ATOM 1422 C C . SER B 1 37 ? -16.812 8.125 -0.684 1 94.44 37 SER B C 1
ATOM 1424 O O . SER B 1 37 ? -17.719 8.133 0.159 1 94.44 37 SER B O 1
ATOM 1426 N N . ALA B 1 38 ? -15.562 8.102 -0.424 1 96.62 38 ALA B N 1
ATOM 1427 C CA . ALA B 1 38 ? -15.062 8.109 0.945 1 96.62 38 ALA B CA 1
ATOM 1428 C C . ALA B 1 38 ? -14.688 9.523 1.385 1 96.62 38 ALA B C 1
ATOM 1430 O O . ALA B 1 38 ? -14.398 10.383 0.55 1 96.62 38 ALA B O 1
ATOM 1431 N N . LYS B 1 39 ? -14.742 9.695 2.701 1 97.81 39 LYS B N 1
ATOM 1432 C CA . LYS B 1 39 ? -14.109 10.875 3.277 1 97.81 39 LYS B CA 1
ATOM 1433 C C . LYS B 1 39 ? -12.609 10.906 2.977 1 97.81 39 LYS B C 1
ATOM 1435 O O . LYS B 1 39 ? -11.945 9.867 3.039 1 97.81 39 LYS B O 1
ATOM 1440 N N . PHE B 1 40 ? -12.141 12.078 2.564 1 98.06 40 PHE B N 1
ATOM 1441 C CA . PHE B 1 40 ? -10.711 12.242 2.314 1 98.06 40 PHE B CA 1
ATOM 1442 C C . PHE B 1 40 ? -10.094 13.219 3.307 1 98.06 40 PHE B C 1
ATOM 1444 O O . PHE B 1 40 ? -10.625 14.312 3.523 1 98.06 40 PHE B O 1
ATOM 1451 N N . SER B 1 41 ? -8.922 12.828 3.91 1 98.62 41 SER B N 1
ATOM 1452 C CA . SER B 1 41 ? -8.227 13.688 4.863 1 98.62 41 SER B CA 1
ATOM 1453 C C . SER B 1 41 ? -6.738 13.773 4.555 1 98.62 41 SER B C 1
ATOM 1455 O O . SER B 1 41 ? -6.176 12.859 3.941 1 98.62 41 SER B O 1
ATOM 1457 N N . LEU B 1 42 ? -6.172 14.859 4.969 1 98 42 LEU B N 1
ATOM 1458 C CA . LEU B 1 42 ? -4.73 15.094 4.914 1 98 42 LEU B CA 1
ATOM 1459 C C . LEU B 1 42 ? -4.137 15.141 6.316 1 98 42 LEU B C 1
ATOM 1461 O O . LEU B 1 42 ? -4.734 15.711 7.23 1 98 42 LEU B O 1
ATOM 1465 N N . LEU B 1 43 ? -2.979 14.516 6.449 1 97.94 43 LEU B N 1
ATOM 1466 C CA . LEU B 1 43 ? -2.291 14.562 7.738 1 97.94 43 LEU B CA 1
ATOM 1467 C C . LEU B 1 43 ? -0.813 14.891 7.555 1 97.94 43 LEU B C 1
ATOM 1469 O O . LEU B 1 43 ? -0.16 14.352 6.656 1 97.94 43 LEU B O 1
ATOM 1473 N N . HIS B 1 44 ? -0.362 15.789 8.312 1 96.69 44 HIS B N 1
ATOM 1474 C CA . HIS B 1 44 ? 1.067 16.016 8.516 1 96.69 44 HIS B CA 1
ATOM 1475 C C . HIS B 1 44 ? 1.425 16.016 9.992 1 96.69 44 HIS B C 1
ATOM 1477 O O . HIS B 1 44 ? 0.699 16.594 10.812 1 96.69 44 HIS B O 1
ATOM 148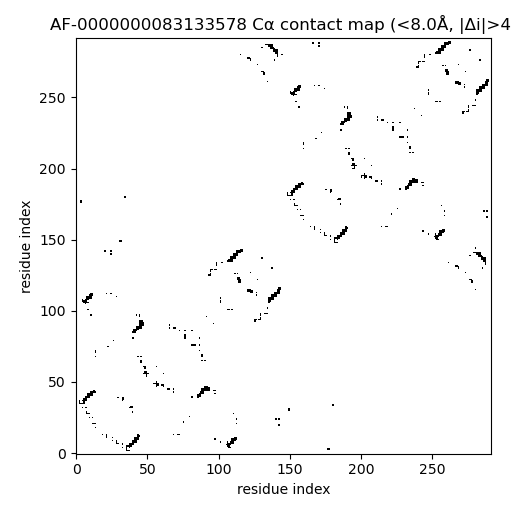3 N N . VAL B 1 45 ? 2.52 15.398 10.336 1 96 45 VAL B N 1
ATOM 1484 C CA . VAL B 1 45 ? 3.025 15.375 11.703 1 96 45 VAL B CA 1
ATOM 1485 C C . VAL B 1 45 ? 4.297 16.219 11.797 1 96 45 VAL B C 1
ATOM 1487 O O . VAL B 1 45 ? 5.273 15.961 11.086 1 96 45 VAL B O 1
ATOM 1490 N N . VAL B 1 46 ? 4.305 17.234 12.625 1 93.69 46 VAL B N 1
ATOM 1491 C CA . VAL B 1 46 ? 5.477 18.062 12.891 1 93.69 46 VAL B CA 1
ATOM 1492 C C . VAL B 1 46 ? 6.297 17.438 14.023 1 93.69 46 VAL B C 1
ATOM 1494 O O . VAL B 1 46 ? 5.801 17.297 15.148 1 93.69 46 VAL B O 1
ATOM 1497 N N . GLN B 1 47 ? 7.457 17.078 13.688 1 88.44 47 GLN B N 1
ATOM 1498 C CA . GLN B 1 47 ? 8.344 16.516 14.703 1 88.44 47 GLN B CA 1
ATOM 1499 C C . GLN B 1 47 ? 9.047 17.609 15.492 1 88.44 47 GLN B C 1
ATOM 1501 O O . GLN B 1 47 ? 9.75 18.438 14.914 1 88.44 47 GLN B O 1
ATOM 1506 N N . PRO B 1 48 ? 8.875 17.703 16.812 1 80.94 48 PRO B N 1
ATOM 1507 C CA . PRO B 1 48 ? 9.516 18.734 17.625 1 80.94 48 PRO B CA 1
ATOM 1508 C C . PRO B 1 48 ? 11.039 18.625 17.625 1 80.94 48 PRO B C 1
ATOM 1510 O O . PRO B 1 48 ? 11.586 17.531 17.516 1 80.94 48 PRO B O 1
ATOM 1513 N N . ILE B 1 49 ? 11.812 19.781 17.547 1 70.38 49 ILE B N 1
ATOM 1514 C CA . ILE B 1 49 ? 13.273 19.859 17.547 1 70.38 49 ILE B CA 1
ATOM 1515 C C . ILE B 1 49 ? 13.828 19.328 18.859 1 70.38 49 ILE B C 1
ATOM 1517 O O . ILE B 1 49 ? 14.898 18.719 18.891 1 70.38 49 ILE B O 1
ATOM 1521 N N . ALA B 1 50 ? 13.219 19.812 20 1 60.03 50 ALA B N 1
ATOM 1522 C CA . ALA B 1 50 ? 13.844 19.469 21.266 1 60.03 50 ALA B CA 1
ATOM 1523 C C . ALA B 1 50 ? 14.125 17.969 21.359 1 60.03 50 ALA B C 1
ATOM 1525 O O . ALA B 1 50 ? 15.109 17.547 21.969 1 60.03 50 ALA B O 1
ATOM 1526 N N . SER B 1 51 ? 13.25 17.281 20.969 1 52.19 51 SER B N 1
ATOM 1527 C CA . SER B 1 51 ? 13.414 15.844 21.172 1 52.19 51 SER B CA 1
ATOM 1528 C C . SER B 1 51 ? 14.602 15.305 20.391 1 52.19 51 SER B C 1
ATOM 1530 O O . SER B 1 51 ? 15.078 14.195 20.641 1 52.19 51 SER B O 1
ATOM 1532 N N . ALA B 1 52 ? 15 15.984 19.328 1 47.62 52 ALA B N 1
ATOM 1533 C CA . ALA B 1 52 ? 16.078 15.398 18.531 1 47.62 52 ALA B CA 1
ATOM 1534 C C . ALA B 1 52 ? 17.422 15.57 19.219 1 47.62 52 ALA B C 1
ATOM 1536 O O . ALA B 1 52 ? 18.281 14.68 19.172 1 47.62 52 ALA B O 1
ATOM 1537 N N . TYR B 1 53 ? 17.828 16.875 19.719 1 50.22 53 TYR B N 1
ATOM 1538 C CA . TYR B 1 53 ? 19.156 17.109 20.266 1 50.22 53 TYR B CA 1
ATOM 1539 C C . TYR B 1 53 ? 19.078 17.406 21.75 1 50.22 53 TYR B C 1
ATOM 1541 O O . TYR B 1 53 ? 20.016 17.984 22.328 1 50.22 53 TYR B O 1
ATOM 1549 N N . GLY B 1 54 ? 18.078 16.891 22.531 1 50.56 54 GLY B N 1
ATOM 1550 C CA . GLY B 1 54 ? 18.125 17.125 23.969 1 50.56 54 GLY B CA 1
ATOM 1551 C C . GLY B 1 54 ? 17.969 18.594 24.344 1 50.56 54 GLY B C 1
ATOM 1552 O O . GLY B 1 54 ? 18.234 18.969 25.484 1 50.56 54 GLY B O 1
ATOM 1553 N N . TYR B 1 55 ? 18.109 19.547 23.422 1 52.25 55 TYR B N 1
ATOM 1554 C CA . TYR B 1 55 ? 18.141 20.969 23.797 1 52.25 55 TYR B CA 1
ATOM 1555 C C . TYR B 1 55 ? 16.734 21.469 24.125 1 52.25 55 TYR B C 1
ATOM 1557 O O . TYR B 1 55 ? 15.742 20.938 23.641 1 52.25 55 TYR B O 1
ATOM 1565 N N . ILE B 1 56 ? 16.562 22.188 25.188 1 52.12 56 ILE B N 1
ATOM 1566 C CA . ILE B 1 56 ? 15.422 22.984 25.609 1 52.12 56 ILE B CA 1
ATOM 1567 C C . ILE B 1 56 ? 14.734 23.594 24.391 1 52.12 56 ILE B C 1
ATOM 1569 O O . ILE B 1 56 ? 15.359 24.312 23.609 1 52.12 56 ILE B O 1
ATOM 1573 N N . GLY B 1 57 ? 13.75 23.016 23.906 1 55.41 57 GLY B N 1
ATOM 1574 C CA . GLY B 1 57 ? 12.93 23.328 22.75 1 55.41 57 GLY B CA 1
ATOM 1575 C C . GLY B 1 57 ? 12.664 24.812 22.594 1 55.41 57 GLY B C 1
ATOM 1576 O O . GLY B 1 57 ? 12.328 25.5 23.562 1 55.41 57 GLY B O 1
ATOM 1577 N N . ASP B 1 58 ? 13.484 25.438 21.766 1 61.28 58 ASP B N 1
ATOM 1578 C CA . ASP B 1 58 ? 13.148 26.828 21.469 1 61.28 58 ASP B CA 1
ATOM 1579 C C . ASP B 1 58 ? 11.703 26.938 20.984 1 61.28 58 ASP B C 1
ATOM 1581 O O . ASP B 1 58 ? 11.383 26.516 19.875 1 61.28 58 ASP B O 1
ATOM 1585 N N . TYR B 1 59 ? 10.781 27.156 21.906 1 66.25 59 TYR B N 1
ATOM 1586 C CA . TYR B 1 59 ? 9.359 27.391 21.656 1 66.25 59 TYR B CA 1
ATOM 1587 C C . TYR B 1 59 ? 9.156 28.188 20.375 1 66.25 59 TYR B C 1
ATOM 1589 O O . TYR B 1 59 ? 8.227 27.922 19.609 1 66.25 59 TYR B O 1
ATOM 1597 N N . GLY B 1 60 ? 10.172 29.047 20.188 1 74.5 60 GLY B N 1
ATOM 1598 C CA . GLY B 1 60 ? 10.062 29.859 19 1 74.5 60 GLY B CA 1
ATOM 1599 C C . GLY B 1 60 ? 10.266 29.062 17.719 1 74.5 60 GLY B C 1
ATOM 1600 O O . GLY B 1 60 ? 9.516 29.234 16.75 1 74.5 60 GLY B O 1
ATOM 1601 N N . LEU B 1 61 ? 11.117 28.156 17.766 1 80.56 61 LEU B N 1
ATOM 1602 C CA . LEU B 1 61 ? 11.422 27.359 16.578 1 80.56 61 LEU B CA 1
ATOM 1603 C C . LEU B 1 61 ? 10.305 26.375 16.266 1 80.56 61 LEU B C 1
ATOM 1605 O O . LEU B 1 61 ? 9.93 26.203 15.102 1 80.56 61 LEU B O 1
ATOM 1609 N N . GLU B 1 62 ? 9.766 25.828 17.297 1 81.94 62 GLU B N 1
ATOM 1610 C CA . GLU B 1 62 ? 8.656 24.891 17.109 1 81.94 62 GLU B CA 1
ATOM 1611 C C . GLU B 1 62 ? 7.434 25.594 16.531 1 81.94 62 GLU B C 1
ATOM 1613 O O . GLU B 1 62 ? 6.773 25.062 15.641 1 81.94 62 GLU B O 1
ATOM 1618 N N . LYS B 1 63 ? 7.207 26.719 17.109 1 86.62 63 LYS B N 1
ATOM 1619 C CA . LYS B 1 63 ? 6.086 27.5 16.594 1 86.62 63 LYS B CA 1
ATOM 1620 C C . LYS B 1 63 ? 6.281 27.844 15.117 1 86.62 63 LYS B C 1
ATOM 1622 O O . LYS B 1 63 ? 5.328 27.828 14.336 1 86.62 63 LYS B O 1
ATOM 1627 N N . GLN B 1 64 ? 7.484 28.109 14.844 1 88.44 64 GLN B N 1
ATOM 1628 C CA . GLN B 1 64 ? 7.805 28.438 13.453 1 88.44 64 GLN B CA 1
ATOM 1629 C C . GLN B 1 64 ? 7.59 27.234 12.539 1 88.44 64 GLN B C 1
ATOM 1631 O O . GLN B 1 64 ? 7.086 27.375 11.422 1 88.44 64 GLN B O 1
ATOM 1636 N N . LEU B 1 65 ? 7.938 26.094 13 1 88.31 65 LEU B N 1
ATOM 1637 C CA . LEU B 1 65 ? 7.77 24.891 12.203 1 88.31 65 LEU B CA 1
ATOM 1638 C C . LEU B 1 65 ? 6.293 24.594 11.969 1 88.31 65 LEU B C 1
ATOM 1640 O O . LEU B 1 65 ? 5.898 24.234 10.859 1 88.31 65 LEU B O 1
ATOM 1644 N N . VAL B 1 66 ? 5.52 24.766 12.977 1 92 66 VAL B N 1
ATOM 1645 C CA . VAL B 1 66 ? 4.086 24.516 12.867 1 92 66 VAL B CA 1
ATOM 1646 C C . VAL B 1 66 ? 3.457 25.531 11.914 1 92 66 VAL B C 1
ATOM 1648 O O . VAL B 1 66 ? 2.627 25.172 11.078 1 92 66 VAL B O 1
ATOM 1651 N N . GLN B 1 67 ? 3.873 26.734 12.023 1 93.12 67 GLN B N 1
ATOM 1652 C CA . GLN B 1 67 ? 3.344 27.781 11.156 1 93.12 67 GLN B CA 1
ATOM 1653 C C . GLN B 1 67 ? 3.695 27.516 9.695 1 93.12 67 GLN B C 1
ATOM 1655 O O . GLN B 1 67 ? 2.859 27.703 8.805 1 93.12 67 GLN B O 1
ATOM 1660 N N . GLU B 1 68 ? 4.855 27.125 9.469 1 91.75 68 GLU B N 1
ATOM 1661 C CA . GLU B 1 68 ? 5.273 26.781 8.117 1 91.75 68 GLU B CA 1
ATOM 1662 C C . GLU B 1 68 ? 4.457 25.609 7.559 1 91.75 68 GLU B C 1
ATOM 1664 O O . GLU B 1 68 ? 4.043 25.641 6.398 1 91.75 68 GLU B O 1
ATOM 1669 N N . ALA B 1 69 ? 4.246 24.625 8.406 1 93.25 69 ALA B N 1
ATOM 1670 C CA . ALA B 1 69 ? 3.441 23.469 7.996 1 93.25 69 ALA B CA 1
ATOM 1671 C C . ALA B 1 69 ? 2.014 23.891 7.664 1 93.25 69 ALA B C 1
ATOM 1673 O O . ALA B 1 69 ? 1.425 23.406 6.695 1 93.25 69 ALA B O 1
ATOM 1674 N N . GLN B 1 70 ? 1.503 24.828 8.43 1 94.5 70 GLN B N 1
ATOM 1675 C CA . GLN B 1 70 ? 0.145 25.312 8.211 1 94.5 70 GLN B CA 1
ATOM 1676 C C . GLN B 1 70 ? 0.024 26.016 6.859 1 94.5 70 GLN B C 1
ATOM 1678 O O . GLN B 1 70 ? -0.931 25.781 6.113 1 94.5 70 GLN B O 1
ATOM 1683 N N . ILE B 1 71 ? 1.01 26.766 6.551 1 93.5 71 ILE B N 1
ATOM 1684 C CA . ILE B 1 71 ? 1.009 27.5 5.293 1 93.5 71 ILE B CA 1
ATOM 1685 C C . ILE B 1 71 ? 1.066 26.516 4.121 1 93.5 71 ILE B C 1
ATOM 1687 O O . ILE B 1 71 ? 0.294 26.641 3.166 1 93.5 71 ILE B O 1
ATOM 1691 N N . GLN B 1 72 ? 1.918 25.594 4.219 1 92.5 72 GLN B N 1
ATOM 1692 C CA . GLN B 1 72 ? 2.064 24.609 3.15 1 92.5 72 GLN B CA 1
ATOM 1693 C C . GLN B 1 72 ? 0.802 23.766 3.006 1 92.5 72 GLN B C 1
ATOM 1695 O O . GLN B 1 72 ? 0.344 23.516 1.89 1 92.5 72 GLN B O 1
ATOM 1700 N N . MET B 1 73 ? 0.254 23.344 4.129 1 94.5 73 MET B N 1
ATOM 1701 C CA . MET B 1 73 ? -0.949 22.516 4.105 1 94.5 73 MET B CA 1
ATOM 1702 C C . MET B 1 73 ? -2.129 23.281 3.52 1 94.5 73 MET B C 1
ATOM 1704 O O . MET B 1 73 ? -2.939 22.719 2.783 1 94.5 73 MET B O 1
ATOM 1708 N N . GLU B 1 74 ? -2.193 24.516 3.857 1 93.81 74 GLU B N 1
ATOM 1709 C CA . GLU B 1 74 ? -3.26 25.344 3.309 1 93.81 74 GLU B CA 1
ATOM 1710 C C . GLU B 1 74 ? -3.166 25.438 1.788 1 93.81 74 GLU B C 1
ATOM 1712 O O . GLU B 1 74 ? -4.184 25.375 1.094 1 93.81 74 GLU B O 1
ATOM 1717 N N . LYS B 1 75 ? -2.018 25.562 1.298 1 92.19 75 LYS B N 1
ATOM 1718 C CA . LYS B 1 75 ? -1.812 25.594 -0.147 1 92.19 75 LYS B CA 1
ATOM 1719 C C . LYS B 1 75 ? -2.291 24.297 -0.796 1 92.19 75 LYS B C 1
ATOM 1721 O O . LYS B 1 75 ? -3.012 24.328 -1.797 1 92.19 75 LYS B O 1
ATOM 1726 N N . ILE B 1 76 ? -1.911 23.188 -0.24 1 92.69 76 ILE B N 1
ATOM 1727 C CA . ILE B 1 76 ? -2.285 21.891 -0.773 1 92.69 76 ILE B CA 1
ATOM 1728 C C . ILE B 1 76 ? -3.801 21.719 -0.694 1 92.69 76 ILE B C 1
ATOM 1730 O O . ILE B 1 76 ? -4.434 21.281 -1.659 1 92.69 76 ILE B O 1
ATOM 1734 N N . SER B 1 77 ? -4.355 22.031 0.463 1 95.56 77 SER B N 1
ATOM 1735 C CA . SER B 1 77 ? -5.789 21.844 0.673 1 95.56 77 SER B CA 1
ATOM 1736 C C . SER B 1 77 ? -6.605 22.703 -0.283 1 95.56 77 SER B C 1
ATOM 1738 O O . SER B 1 77 ? -7.652 22.281 -0.771 1 95.56 77 SER B O 1
ATOM 1740 N N . LYS B 1 78 ? -6.137 23.891 -0.535 1 95.19 78 LYS B N 1
ATOM 1741 C CA . LYS B 1 78 ? -6.824 24.766 -1.473 1 95.19 78 LYS B CA 1
ATOM 1742 C C . LYS B 1 78 ? -6.734 24.234 -2.898 1 95.19 78 LYS B C 1
ATOM 1744 O O . LYS B 1 78 ? -7.73 24.219 -3.625 1 95.19 78 LYS B O 1
ATOM 1749 N N . GLU B 1 79 ? -5.566 23.828 -3.219 1 94.12 79 GLU B N 1
ATOM 1750 C CA . GLU B 1 79 ? -5.363 23.297 -4.559 1 94.12 79 GLU B CA 1
ATOM 1751 C C . GLU B 1 79 ? -6.242 22.078 -4.805 1 94.12 79 GLU B C 1
ATOM 1753 O O . GLU B 1 79 ? -6.766 21.891 -5.906 1 94.12 79 GLU B O 1
ATOM 1758 N N . LEU B 1 80 ? -6.438 21.312 -3.812 1 96.06 80 LEU B N 1
ATOM 1759 C CA . LEU B 1 80 ? -7.168 20.062 -3.957 1 96.06 80 LEU B CA 1
ATOM 1760 C C . LEU B 1 80 ? -8.617 20.219 -3.502 1 96.06 80 LEU B C 1
ATOM 1762 O O . LEU B 1 80 ? -9.406 19.281 -3.594 1 96.06 8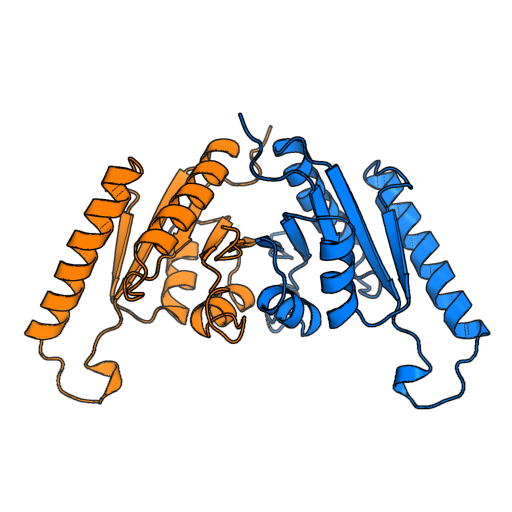0 LEU B O 1
ATOM 1766 N N . ASN B 1 81 ? -8.953 21.375 -3.002 1 97.12 81 ASN B N 1
ATOM 1767 C CA . ASN B 1 81 ? -10.289 21.656 -2.486 1 97.12 81 ASN B CA 1
ATOM 1768 C C . ASN B 1 81 ? -10.664 20.703 -1.349 1 97.12 81 ASN B C 1
ATOM 1770 O O . ASN B 1 81 ? -11.75 20.141 -1.348 1 97.12 81 ASN B O 1
ATOM 1774 N N . VAL B 1 82 ? -9.719 20.5 -0.481 1 97.62 82 VAL B N 1
ATOM 1775 C CA . VAL B 1 82 ? -9.984 19.719 0.72 1 97.62 82 VAL B CA 1
ATOM 1776 C C . VAL B 1 82 ? -10.445 20.641 1.847 1 97.62 82 VAL B C 1
ATOM 1778 O O . VAL B 1 82 ? -9.797 21.641 2.139 1 97.62 82 VAL B O 1
ATOM 1781 N N . ASN B 1 83 ? -11.508 20.297 2.473 1 96.25 83 ASN B N 1
ATOM 1782 C CA . ASN B 1 83 ? -12.047 21.094 3.566 1 96.25 83 ASN B CA 1
ATOM 1783 C C . ASN B 1 83 ? -11.062 21.172 4.734 1 96.25 83 ASN B C 1
ATOM 1785 O O . ASN B 1 83 ? -10.406 20.188 5.066 1 96.25 83 ASN B O 1
ATOM 1789 N N . GLU B 1 84 ? -11.062 22.297 5.418 1 94.25 84 GLU B N 1
ATOM 1790 C CA . GLU B 1 84 ? -10.172 22.531 6.555 1 94.25 84 GLU B CA 1
ATOM 1791 C C . GLU B 1 84 ? -10.414 21.5 7.656 1 94.25 84 GLU B C 1
ATOM 1793 O O . GLU B 1 84 ? -9.477 21.094 8.344 1 94.25 84 GLU B O 1
ATOM 1798 N N . GLU B 1 85 ? -11.648 21.047 7.785 1 96.56 85 GLU B N 1
ATOM 1799 C CA . GLU B 1 85 ? -11.992 20.094 8.836 1 96.56 85 GLU B CA 1
ATOM 1800 C C . GLU B 1 85 ? -11.375 18.719 8.57 1 96.56 85 GLU B C 1
ATOM 1802 O O . GLU B 1 85 ? -11.328 17.875 9.461 1 96.56 85 GLU B O 1
ATOM 1807 N N . ASN B 1 86 ? -10.938 18.516 7.355 1 98.12 86 ASN B N 1
ATOM 1808 C CA . ASN B 1 86 ? -10.328 17.234 6.984 1 98.12 86 ASN B CA 1
ATOM 1809 C C . ASN B 1 86 ? -8.82 17.375 6.801 1 98.12 86 ASN B C 1
ATOM 1811 O O . ASN B 1 86 ? -8.188 16.5 6.203 1 98.12 86 ASN B O 1
ATOM 1815 N N . THR B 1 87 ? -8.273 18.469 7.23 1 97.81 87 THR B N 1
ATOM 1816 C CA . THR B 1 87 ? -6.84 18.734 7.164 1 97.81 87 THR B CA 1
ATOM 1817 C C . THR B 1 87 ? -6.234 18.781 8.562 1 97.81 87 THR B C 1
ATOM 1819 O O . THR B 1 87 ? -6.633 19.625 9.383 1 97.81 87 THR B O 1
ATOM 1822 N N . TYR B 1 88 ? -5.25 17.938 8.789 1 98 88 TYR B N 1
ATOM 1823 C CA . TYR B 1 88 ? -4.723 17.812 10.148 1 98 88 TYR B CA 1
ATOM 1824 C C . TYR B 1 88 ? -3.219 18.047 10.172 1 98 88 TYR B C 1
ATOM 1826 O O . TYR B 1 88 ? -2.486 17.562 9.32 1 98 88 TYR B O 1
ATOM 1834 N N . ILE B 1 89 ? -2.797 18.875 11.117 1 96.81 89 ILE B N 1
ATOM 1835 C CA . ILE B 1 89 ? -1.4 19.031 11.5 1 96.81 89 ILE B CA 1
ATOM 1836 C C . ILE B 1 89 ? -1.242 18.75 12.992 1 96.81 89 ILE B C 1
ATOM 1838 O O . ILE B 1 89 ? -1.847 19.422 13.828 1 96.81 89 ILE B O 1
ATOM 1842 N N . ILE B 1 90 ? -0.463 17.797 13.266 1 96.38 90 ILE B N 1
ATOM 1843 C CA . ILE B 1 90 ? -0.283 17.469 14.68 1 96.38 90 ILE B CA 1
ATOM 1844 C C . ILE B 1 90 ? 1.206 17.453 15.016 1 96.38 90 ILE B C 1
ATOM 1846 O O . ILE B 1 90 ? 2.047 17.281 14.133 1 96.38 90 ILE B O 1
ATOM 1850 N N . GLU B 1 91 ? 1.525 17.75 16.297 1 94.06 91 GLU B N 1
ATOM 1851 C CA . GLU B 1 91 ? 2.902 17.672 16.781 1 94.06 91 GLU B CA 1
ATOM 1852 C C . GLU B 1 91 ? 3.195 16.328 17.438 1 94.06 91 GLU B C 1
ATOM 1854 O O . GLU B 1 91 ? 2.408 15.844 18.25 1 94.06 91 GLU B O 1
ATOM 1859 N N . GLY B 1 92 ? 4.266 15.727 16.984 1 94.56 92 GLY B N 1
ATOM 1860 C CA . GLY B 1 92 ? 4.621 14.438 17.562 1 94.56 92 GLY B CA 1
ATOM 1861 C C . GLY B 1 92 ? 5.652 13.68 16.75 1 94.56 92 GLY B C 1
ATOM 1862 O O . GLY B 1 92 ? 6.555 14.289 16.156 1 94.56 92 GLY B O 1
ATOM 1863 N N . GLN B 1 93 ? 5.652 12.367 16.875 1 94.12 93 GLN B N 1
ATOM 1864 C CA . GLN B 1 93 ? 6.527 11.461 16.141 1 94.12 93 GLN B CA 1
ATOM 1865 C C . GLN B 1 93 ? 5.797 10.836 14.953 1 94.12 93 GLN B C 1
ATOM 1867 O O . GLN B 1 93 ? 4.863 10.047 15.141 1 94.12 93 GLN B O 1
ATOM 1872 N N . PRO B 1 94 ? 6.258 11.094 13.773 1 93.81 94 PRO B N 1
ATOM 1873 C CA . PRO B 1 94 ? 5.527 10.633 12.594 1 93.81 94 PRO B CA 1
ATOM 1874 C C . PRO B 1 94 ? 5.262 9.133 12.617 1 93.81 94 PRO B C 1
ATOM 1876 O O . PRO B 1 94 ? 4.125 8.695 12.398 1 93.81 94 PRO B O 1
ATOM 1879 N N . LYS B 1 95 ? 6.223 8.305 12.977 1 92.81 95 LYS B N 1
ATOM 1880 C CA . LYS B 1 95 ? 6.098 6.848 12.961 1 92.81 95 LYS B CA 1
ATOM 1881 C C . LYS B 1 95 ? 4.938 6.387 13.836 1 92.81 95 LYS B C 1
ATOM 1883 O O . LYS B 1 95 ? 4.16 5.516 13.438 1 92.81 95 LYS B O 1
ATOM 1888 N N . GLU B 1 96 ? 4.781 6.996 14.945 1 94.94 96 GLU B N 1
ATOM 1889 C CA . GLU B 1 96 ? 3.775 6.586 15.922 1 94.94 96 GLU B CA 1
ATOM 1890 C C . GLU B 1 96 ? 2.459 7.328 15.703 1 94.94 96 GLU B C 1
ATOM 1892 O O . GLU B 1 96 ? 1.386 6.723 15.75 1 94.94 96 GLU B O 1
ATOM 1897 N N . ASP B 1 97 ? 2.553 8.523 15.383 1 97.12 97 ASP B N 1
ATOM 1898 C CA . ASP B 1 97 ? 1.359 9.359 15.461 1 97.12 97 ASP B CA 1
ATOM 1899 C C . ASP B 1 97 ? 0.519 9.242 14.195 1 97.12 97 ASP B C 1
ATOM 1901 O O . ASP B 1 97 ? -0.695 9.453 14.227 1 97.12 97 ASP B O 1
ATOM 1905 N N . ILE B 1 98 ? 1.134 8.883 13.094 1 97.69 98 ILE B N 1
ATOM 1906 C CA . ILE B 1 98 ? 0.334 8.586 11.906 1 97.69 98 ILE B CA 1
ATOM 1907 C C . ILE B 1 98 ? -0.586 7.398 12.188 1 97.69 98 ILE B C 1
ATOM 1909 O O . ILE B 1 98 ? -1.777 7.441 11.875 1 97.69 98 ILE B O 1
ATOM 1913 N N . ILE B 1 99 ? -0.021 6.414 12.828 1 96 99 ILE B N 1
ATOM 1914 C CA . ILE B 1 99 ? -0.761 5.195 13.141 1 96 99 ILE B CA 1
ATOM 1915 C C . ILE B 1 99 ? -1.852 5.5 14.164 1 96 99 ILE B C 1
ATOM 1917 O O . ILE B 1 99 ? -3.021 5.168 13.953 1 96 99 ILE B O 1
ATOM 1921 N N . ASN B 1 100 ? -1.502 6.125 15.219 1 97.5 100 ASN B N 1
ATOM 1922 C CA . ASN B 1 100 ? -2.441 6.414 16.297 1 97.5 100 ASN B CA 1
ATOM 1923 C C . ASN B 1 100 ? -3.572 7.324 15.828 1 97.5 100 ASN B C 1
ATOM 1925 O O . ASN B 1 100 ? -4.738 7.09 16.156 1 97.5 100 ASN B O 1
ATOM 1929 N N . PHE B 1 101 ? -3.197 8.344 15.102 1 98.06 101 PHE B N 1
ATOM 1930 C CA . PHE B 1 101 ? -4.207 9.281 14.641 1 98.06 101 PHE B CA 1
ATOM 1931 C C . PHE B 1 101 ? -5.152 8.617 13.641 1 98.06 101 PHE B C 1
ATOM 1933 O O . PHE B 1 101 ? -6.359 8.875 13.656 1 98.06 101 PHE B O 1
ATOM 1940 N N . SER B 1 102 ? -4.609 7.801 12.719 1 97.25 102 SER B N 1
ATOM 1941 C CA . SER B 1 102 ? -5.449 7.066 11.773 1 97.25 102 SER B CA 1
ATOM 1942 C C . SER B 1 102 ? -6.488 6.223 12.5 1 97.25 102 SER B C 1
ATOM 1944 O O . SER B 1 102 ? -7.641 6.145 12.078 1 97.25 102 SER B O 1
ATOM 1946 N N . LYS B 1 103 ? -6.062 5.605 13.578 1 95.94 103 LYS B N 1
ATOM 1947 C CA . LYS B 1 103 ? -6.988 4.82 14.383 1 95.94 103 LYS B CA 1
ATOM 1948 C C . LYS B 1 103 ? -8.039 5.707 15.039 1 95.94 103 LYS B C 1
ATOM 1950 O O . LYS B 1 103 ? -9.234 5.395 15.016 1 95.94 103 LYS B O 1
ATOM 1955 N N . GLU B 1 104 ? -7.578 6.727 15.594 1 97.5 104 GLU B N 1
ATOM 1956 C CA . GLU B 1 104 ? -8.438 7.652 16.328 1 97.5 104 GLU B CA 1
ATOM 1957 C C . GLU B 1 104 ? -9.57 8.172 15.438 1 97.5 104 GLU B C 1
ATOM 1959 O O . GLU B 1 104 ? -10.711 8.305 15.891 1 97.5 104 GLU B O 1
ATOM 1964 N N . VAL B 1 105 ? -9.281 8.461 14.172 1 97.62 105 VAL B N 1
ATOM 1965 C CA . VAL B 1 105 ? -10.289 9.078 13.312 1 97.62 105 VAL B CA 1
ATOM 1966 C C . VAL B 1 105 ? -10.867 8.031 12.359 1 97.62 105 VAL B C 1
ATOM 1968 O O . VAL B 1 105 ? -11.461 8.375 11.336 1 97.62 105 VAL B O 1
ATOM 1971 N N . ASN B 1 106 ? -10.578 6.715 12.578 1 97 106 ASN B N 1
ATOM 1972 C CA . ASN B 1 106 ? -11.18 5.566 11.914 1 97 106 ASN B CA 1
ATOM 1973 C C . ASN B 1 106 ? -10.852 5.543 10.422 1 97 106 ASN B C 1
ATOM 1975 O O . ASN B 1 106 ? -11.742 5.363 9.586 1 97 106 ASN B O 1
ATOM 1979 N N . VAL B 1 107 ? -9.633 5.758 10.148 1 97.62 107 VAL B N 1
ATOM 1980 C CA . VAL B 1 107 ? -9.156 5.594 8.773 1 97.62 107 VAL B CA 1
ATOM 1981 C C . VAL B 1 107 ? -9.172 4.117 8.398 1 97.62 107 VAL B C 1
ATOM 1983 O O . VAL B 1 107 ? -8.719 3.266 9.164 1 97.62 107 VAL B O 1
ATOM 1986 N N . ASP B 1 108 ? -9.742 3.867 7.258 1 95.88 108 ASP B N 1
ATOM 1987 C CA . ASP B 1 108 ? -9.742 2.463 6.859 1 95.88 108 ASP B CA 1
ATOM 1988 C C . ASP B 1 108 ? -8.859 2.244 5.633 1 95.88 108 ASP B C 1
ATOM 1990 O O . ASP B 1 108 ? -8.547 1.104 5.277 1 95.88 108 ASP B O 1
ATOM 1994 N N . LEU B 1 109 ? -8.367 3.326 4.977 1 96.94 109 LEU B N 1
ATOM 1995 C CA . LEU B 1 109 ? -7.293 3.277 3.994 1 96.94 109 LEU B CA 1
ATOM 1996 C C . LEU B 1 109 ? -6.305 4.418 4.215 1 96.94 109 LEU B C 1
ATOM 1998 O O . LEU B 1 109 ? -6.672 5.59 4.117 1 96.94 109 LEU B O 1
ATOM 2002 N N . LEU B 1 110 ? -5.117 4.059 4.512 1 97.75 110 LEU B N 1
ATOM 2003 C CA . LEU B 1 110 ? -4.027 5.016 4.676 1 97.75 110 LEU B CA 1
ATOM 2004 C C . LEU B 1 110 ? -3.123 5.023 3.447 1 97.75 110 LEU B C 1
ATOM 2006 O O . LEU B 1 110 ? -2.625 3.973 3.033 1 97.75 110 LEU B O 1
ATOM 2010 N N . VAL B 1 111 ? -2.928 6.199 2.844 1 96.81 111 VAL B N 1
ATOM 2011 C CA . VAL B 1 111 ? -2.127 6.328 1.631 1 96.81 111 VAL B CA 1
ATOM 2012 C C . VAL B 1 111 ? -0.845 7.098 1.938 1 96.81 111 VAL B C 1
ATOM 2014 O O . VAL B 1 111 ? -0.884 8.156 2.57 1 96.81 111 VAL B O 1
ATOM 2017 N N . LEU B 1 112 ? 0.244 6.551 1.504 1 94.5 112 LEU B N 1
ATOM 2018 C CA . LEU B 1 112 ? 1.572 7.125 1.682 1 94.5 112 LEU B CA 1
ATOM 2019 C C . LEU B 1 112 ? 2.23 7.402 0.333 1 94.5 112 LEU B C 1
ATOM 2021 O O . LEU B 1 112 ? 1.919 6.742 -0.661 1 94.5 112 LEU B O 1
ATOM 2025 N N . GLN B 1 113 ? 3.029 8.391 0.384 1 89.12 113 GLN B N 1
ATOM 2026 C CA . GLN B 1 113 ? 3.869 8.633 -0.786 1 89.12 113 GLN B CA 1
ATOM 2027 C C . GLN B 1 113 ? 5.152 7.801 -0.719 1 89.12 113 GLN B C 1
ATOM 2029 O O . GLN B 1 113 ? 5.871 7.84 0.281 1 89.12 113 GLN B O 1
ATOM 2034 N N . GLY B 1 114 ? 5.297 6.977 -1.756 1 82.5 114 GLY B N 1
ATOM 2035 C CA . GLY B 1 114 ? 6.574 6.289 -1.841 1 82.5 114 GLY B CA 1
ATOM 2036 C C . GLY B 1 114 ? 7.672 7.141 -2.449 1 82.5 114 GLY B C 1
ATOM 2037 O O . GLY B 1 114 ? 7.414 8.25 -2.914 1 82.5 114 GLY B O 1
ATOM 2038 N N . HIS B 1 115 ? 9.016 7.094 -2.049 1 62.31 115 HIS B N 1
ATOM 2039 C CA . HIS B 1 115 ? 10.086 7.93 -2.58 1 62.31 115 HIS B CA 1
ATOM 2040 C C . HIS B 1 115 ? 10.773 7.258 -3.762 1 62.31 115 HIS B C 1
ATOM 2042 O O . HIS B 1 115 ? 11.539 6.309 -3.58 1 62.31 115 HIS B O 1
ATOM 2048 N N . ARG B 1 116 ? 10.109 6.934 -4.754 1 54.44 116 ARG B N 1
ATOM 2049 C CA . ARG B 1 116 ? 10.93 6.348 -5.809 1 54.44 116 ARG B CA 1
ATOM 2050 C C . ARG B 1 116 ? 12.086 7.273 -6.184 1 54.44 116 ARG B C 1
ATOM 2052 O O . ARG B 1 116 ? 12.977 6.891 -6.945 1 54.44 116 ARG B O 1
ATOM 2059 N N . HIS B 1 117 ? 11.875 8.578 -6.078 1 47.25 117 HIS B N 1
ATOM 2060 C CA . HIS B 1 117 ? 12.938 9.328 -6.738 1 47.25 117 HIS B CA 1
ATOM 2061 C C . HIS B 1 117 ? 14.266 9.164 -6.012 1 47.25 117 HIS B C 1
ATOM 2063 O O . HIS B 1 117 ? 15.258 9.797 -6.367 1 47.25 117 HIS B O 1
ATOM 2069 N N . HIS B 1 118 ? 14.141 8.656 -4.824 1 47.06 118 HIS B N 1
ATOM 2070 C CA . HIS B 1 118 ? 15.523 8.656 -4.352 1 47.06 118 HIS B CA 1
ATOM 2071 C C . HIS B 1 118 ? 16.344 7.574 -5.043 1 47.06 118 HIS B C 1
ATOM 2073 O O . HIS B 1 118 ? 15.789 6.586 -5.523 1 47.06 118 HIS B O 1
ATOM 2079 N N . PHE B 1 119 ? 17.453 7.996 -5.297 1 46.59 119 PHE B N 1
ATOM 2080 C CA . PHE B 1 119 ? 18.469 7.25 -6.043 1 46.59 119 PHE B CA 1
ATOM 2081 C C . PHE B 1 119 ? 18.391 5.766 -5.703 1 46.59 119 PHE B C 1
ATOM 2083 O O . PHE B 1 119 ? 18.562 4.914 -6.582 1 46.59 119 PHE B O 1
ATOM 2090 N N . LEU B 1 120 ? 17.891 5.551 -4.379 1 53.41 120 LEU B N 1
ATOM 2091 C CA . LEU B 1 120 ? 18.125 4.156 -4.02 1 53.41 120 LEU B CA 1
ATOM 2092 C C . LEU B 1 120 ? 16.828 3.363 -4.008 1 53.41 120 LEU B C 1
ATOM 2094 O O . LEU B 1 120 ? 16.828 2.154 -3.771 1 53.41 120 LEU B O 1
ATOM 2098 N N . GLY B 1 121 ? 15.617 4.055 -4.391 1 60.53 121 GLY B N 1
ATOM 2099 C CA . GLY B 1 121 ? 14.383 3.303 -4.527 1 60.53 121 GLY B CA 1
ATOM 2100 C C . GLY B 1 121 ? 13.891 2.717 -3.217 1 60.53 121 GLY B C 1
ATOM 2101 O O . GLY B 1 121 ? 13.258 1.657 -3.201 1 60.53 121 GLY B O 1
ATOM 2102 N N . ILE B 1 122 ? 14.305 3.334 -2.023 1 66.94 122 ILE B N 1
ATOM 2103 C CA . ILE B 1 122 ? 14 2.744 -0.725 1 66.94 122 ILE B CA 1
ATOM 2104 C C . ILE B 1 122 ? 12.898 3.549 -0.04 1 66.94 122 ILE B C 1
ATOM 2106 O O . ILE B 1 122 ? 12.883 4.781 -0.114 1 66.94 122 ILE B O 1
ATOM 2110 N N . LEU B 1 123 ? 11.953 2.836 0.411 1 79.06 123 LEU B N 1
ATOM 2111 C CA . LEU B 1 123 ? 10.922 3.418 1.258 1 79.06 123 LEU B CA 1
ATOM 2112 C C . LEU B 1 123 ? 11.516 3.967 2.549 1 79.06 123 LEU B C 1
ATOM 2114 O O . LEU B 1 123 ? 12.438 3.371 3.113 1 79.06 123 LEU B O 1
ATOM 2118 N N . GLY B 1 124 ? 11.164 5.117 2.918 1 82.69 124 GLY B N 1
ATOM 2119 C CA . GLY B 1 124 ? 11.641 5.727 4.152 1 82.69 124 GLY B CA 1
ATOM 2120 C C . GLY B 1 124 ? 11.234 4.949 5.391 1 82.69 124 GLY B C 1
ATOM 2121 O O . GLY B 1 124 ? 10.305 4.137 5.348 1 82.69 124 GLY B O 1
ATOM 2122 N N . SER B 1 125 ? 11.922 5.203 6.449 1 86.62 125 SER B N 1
ATOM 2123 C CA . SER B 1 125 ? 11.727 4.488 7.707 1 86.62 125 SER B CA 1
ATOM 2124 C C . SER B 1 125 ? 10.32 4.707 8.25 1 86.62 125 SER B C 1
ATOM 2126 O O . SER B 1 125 ? 9.711 3.789 8.805 1 86.62 125 SER B O 1
ATOM 2128 N N . THR B 1 126 ? 9.789 5.922 8.133 1 88.75 126 THR B N 1
ATOM 2129 C CA . THR B 1 126 ? 8.438 6.203 8.609 1 88.75 126 THR B CA 1
ATOM 2130 C C . THR B 1 126 ? 7.41 5.371 7.852 1 88.75 126 THR B C 1
ATOM 2132 O O . THR B 1 126 ? 6.551 4.727 8.461 1 88.75 126 THR B O 1
ATOM 2135 N N . ALA B 1 127 ? 7.516 5.383 6.578 1 89.56 127 ALA B N 1
ATOM 2136 C CA . ALA B 1 127 ? 6.594 4.602 5.758 1 89.56 127 ALA B CA 1
ATOM 2137 C C . ALA B 1 127 ? 6.672 3.117 6.105 1 89.56 127 ALA B C 1
ATOM 2139 O O . ALA B 1 127 ? 5.641 2.449 6.234 1 89.56 127 ALA B O 1
ATOM 2140 N N . ASN B 1 128 ? 7.836 2.656 6.289 1 88.38 128 ASN B N 1
ATOM 2141 C CA . ASN B 1 128 ? 8.016 1.25 6.633 1 88.38 128 ASN B CA 1
ATOM 2142 C C . ASN B 1 128 ? 7.34 0.907 7.957 1 88.38 128 ASN B C 1
ATOM 2144 O O . ASN B 1 128 ? 6.637 -0.097 8.062 1 88.38 128 ASN B O 1
ATOM 2148 N N . THR B 1 129 ? 7.559 1.696 8.906 1 90.19 129 THR B N 1
ATOM 2149 C CA . THR B 1 129 ? 6.953 1.473 10.219 1 90.19 129 THR B CA 1
ATOM 2150 C C . THR B 1 129 ? 5.43 1.516 10.117 1 90.19 129 THR B C 1
ATOM 2152 O O . THR B 1 129 ? 4.742 0.658 10.68 1 90.19 129 THR B O 1
ATOM 2155 N N . VAL B 1 130 ? 4.914 2.412 9.422 1 92.19 130 VAL B N 1
ATOM 2156 C CA . VAL B 1 130 ? 3.473 2.586 9.281 1 92.19 130 VAL B CA 1
ATOM 2157 C C . VAL B 1 130 ? 2.869 1.365 8.594 1 92.19 130 VAL B C 1
ATOM 2159 O O . VAL B 1 130 ? 1.857 0.824 9.047 1 92.19 130 VAL B O 1
ATOM 2162 N N . ILE B 1 131 ? 3.479 0.922 7.594 1 91.44 131 ILE B N 1
ATOM 2163 C CA . ILE B 1 131 ? 2.973 -0.223 6.848 1 91.44 131 ILE B CA 1
ATOM 2164 C C . ILE B 1 131 ? 2.93 -1.452 7.75 1 91.44 131 ILE B C 1
ATOM 2166 O O . ILE B 1 131 ? 1.974 -2.23 7.707 1 91.44 131 ILE B O 1
ATOM 2170 N N . ASN B 1 132 ? 3.895 -1.58 8.578 1 88.25 132 ASN B N 1
ATOM 2171 C CA . ASN B 1 132 ? 4.035 -2.766 9.422 1 88.25 132 ASN B CA 1
ATOM 2172 C C . ASN B 1 132 ? 3.055 -2.742 10.586 1 88.25 132 ASN B C 1
ATOM 2174 O O . ASN B 1 132 ? 2.621 -3.795 11.062 1 88.25 132 ASN B O 1
ATOM 2178 N N . LYS B 1 133 ? 2.623 -1.554 10.945 1 89.06 133 LYS B N 1
ATOM 2179 C CA . LYS B 1 133 ? 1.918 -1.479 12.227 1 89.06 133 LYS B CA 1
ATOM 2180 C C . LYS B 1 133 ? 0.48 -1.006 12.031 1 89.06 133 LYS B C 1
ATOM 2182 O O . LYS B 1 133 ? -0.348 -1.129 12.938 1 89.06 133 LYS B O 1
ATOM 2187 N N . ALA B 1 134 ? 0.243 -0.436 10.852 1 91.44 134 ALA B N 1
ATOM 2188 C CA . ALA B 1 134 ? -1.108 0.071 10.625 1 91.44 134 ALA B CA 1
ATOM 2189 C C . ALA B 1 134 ? -2.143 -1.044 10.758 1 91.44 134 ALA B C 1
ATOM 2191 O O . ALA B 1 134 ? -1.895 -2.18 10.344 1 91.44 134 ALA B O 1
ATOM 2192 N N . GLU B 1 135 ? -3.311 -0.703 11.25 1 89.12 135 GLU B N 1
ATOM 2193 C CA . GLU B 1 135 ? -4.391 -1.669 11.414 1 89.12 135 GLU B CA 1
ATOM 2194 C C . GLU B 1 135 ? -5.383 -1.59 10.258 1 89.12 135 GLU B C 1
ATOM 2196 O O . GLU B 1 135 ? -6.324 -2.387 10.18 1 89.12 135 GLU B O 1
ATOM 2201 N N . CYS B 1 136 ? -5.195 -0.685 9.461 1 93.5 136 CYS B N 1
ATOM 2202 C CA . CYS B 1 136 ? -6.012 -0.52 8.258 1 93.5 136 CYS B CA 1
ATOM 2203 C C . CYS B 1 136 ? -5.207 -0.832 7.004 1 93.5 136 CYS B C 1
ATOM 2205 O O . CYS B 1 136 ? -4.008 -1.089 7.082 1 93.5 136 CYS B O 1
ATOM 2207 N N . ASP B 1 137 ? -5.883 -0.907 5.891 1 94.88 137 ASP B N 1
ATOM 2208 C CA . ASP B 1 137 ? -5.172 -1.068 4.625 1 94.88 137 ASP B CA 1
ATOM 2209 C C . ASP B 1 137 ? -4.234 0.111 4.367 1 94.88 137 ASP B C 1
ATOM 2211 O O . ASP B 1 137 ? -4.555 1.251 4.711 1 94.88 137 ASP B O 1
ATOM 2215 N N . VAL B 1 138 ? -3.057 -0.175 3.777 1 95.94 138 VAL B N 1
ATOM 2216 C CA . VAL B 1 138 ? -2.092 0.871 3.455 1 95.94 138 VAL B CA 1
ATOM 2217 C C . VAL B 1 138 ? -1.719 0.792 1.978 1 95.94 138 VAL B C 1
ATOM 2219 O O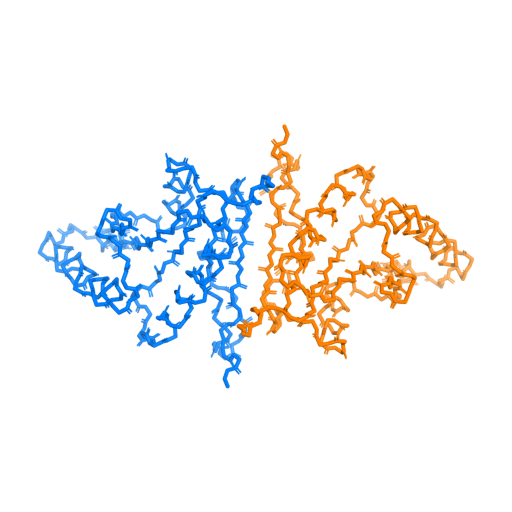 . VAL B 1 138 ? -1.47 -0.295 1.45 1 95.94 138 VAL B O 1
ATOM 2222 N N . MET B 1 139 ? -1.721 1.912 1.356 1 95.75 139 MET B N 1
ATOM 2223 C CA . MET B 1 139 ? -1.272 2.018 -0.03 1 95.75 139 MET B CA 1
ATOM 2224 C C . MET B 1 139 ? -0.065 2.941 -0.143 1 95.75 139 MET B C 1
ATOM 2226 O O . MET B 1 139 ? -0.054 4.031 0.435 1 95.75 139 MET B O 1
ATOM 2230 N N . VAL B 1 140 ? 0.918 2.484 -0.829 1 94.5 140 VAL B N 1
ATOM 2231 C CA . VAL B 1 140 ? 2.104 3.279 -1.133 1 94.5 140 VAL B CA 1
ATOM 2232 C C . VAL B 1 140 ? 2.115 3.645 -2.615 1 94.5 140 VAL B C 1
ATOM 2234 O O . VAL B 1 140 ? 2.141 2.764 -3.479 1 94.5 140 VAL B O 1
ATOM 2237 N N . LEU B 1 141 ? 2.049 4.898 -2.85 1 93.19 141 LEU B N 1
ATOM 2238 C CA . LEU B 1 141 ? 2.08 5.383 -4.227 1 93.19 141 LEU B CA 1
ATOM 2239 C C . LEU B 1 141 ? 3.51 5.434 -4.754 1 93.19 141 LEU B C 1
ATOM 2241 O O . LEU B 1 141 ? 4.41 5.93 -4.07 1 93.19 141 LEU B O 1
ATOM 2245 N N . ALA B 1 142 ? 3.67 4.871 -5.949 1 85.25 142 ALA B N 1
ATOM 2246 C CA . ALA B 1 142 ? 4.992 4.852 -6.566 1 85.25 142 ALA B CA 1
ATOM 2247 C C . ALA B 1 142 ? 5.359 6.227 -7.121 1 85.25 142 ALA B C 1
ATOM 2249 O O . ALA B 1 142 ? 4.516 6.906 -7.715 1 85.25 142 ALA B O 1
ATOM 2250 N N . THR B 1 143 ? 6.23 6.926 -6.398 1 63.41 143 THR B N 1
ATOM 2251 C CA . THR B 1 143 ? 6.645 8.266 -6.797 1 63.41 143 THR B CA 1
ATOM 2252 C C . THR B 1 143 ? 7.59 8.203 -7.996 1 63.41 143 THR B C 1
ATOM 2254 O O . THR B 1 143 ? 8.359 7.25 -8.141 1 63.41 143 THR B O 1
ATOM 2257 N N . GLY B 1 144 ? 7.277 8.938 -9.25 1 55.62 144 GLY B N 1
ATOM 2258 C CA . GLY B 1 144 ? 8.094 9.172 -10.43 1 55.62 144 GLY B CA 1
ATOM 2259 C C . GLY B 1 144 ? 7.473 8.625 -11.703 1 55.62 144 GLY B C 1
ATOM 2260 O O . GLY B 1 144 ? 8.164 8.43 -12.703 1 55.62 144 GLY B O 1
ATOM 2261 N N . LYS B 1 145 ? 6.352 8.023 -11.469 1 49.12 145 LYS B N 1
ATOM 2262 C CA . LYS B 1 145 ? 5.797 7.582 -12.742 1 49.12 145 LYS B CA 1
ATOM 2263 C C . LYS B 1 145 ? 5.945 8.672 -13.805 1 49.12 145 LYS B C 1
ATOM 2265 O O . LYS B 1 145 ? 5.547 8.477 -14.961 1 49.12 145 LYS B O 1
ATOM 2270 N N . LYS B 1 146 ? 6.312 9.906 -13.586 1 36.06 146 LYS B N 1
ATOM 2271 C CA . LYS B 1 146 ? 6.359 10.812 -14.727 1 36.06 146 LYS B CA 1
ATOM 2272 C C . LYS B 1 146 ? 7.641 10.625 -15.531 1 36.06 146 LYS B C 1
ATOM 2274 O O . LYS B 1 146 ? 8.695 10.344 -14.961 1 36.06 146 LYS B O 1
#

pLDDT: mean 84.73, std 16.34, range [36.06, 98.62]

Nearest PDB structures (foldseek):
  3tnj-assembly1_A-2  TM=7.935E-01  e=1.713E-11  Nitrosomonas europaea ATCC 19718
  4r2j-assembly1_A-2  TM=8.824E-01  e=8.053E-09  Salmonella enterica subsp. enterica serovar Typhimurium str. LT2
  4wy2-assembly1_A-2  TM=8.041E-01  e=2.205E-09  Proteus mirabilis HI4320
  2z3v-assembly1_A  TM=7.852E-01  e=8.592E-09  Thermus thermophilus HB8
  5cb0-assembly1_A  TM=8.036E-01  e=3.678E-07  Escherichia coli K-12